Protein AF-0000000079281191 (afdb_homodimer)

Radius of gyration: 19.24 Å; Cα contacts (8 Å, |Δi|>4): 969; chains: 2; bounding box: 57×49×56 Å

Nearest PDB structures (foldseek):
  9d1z-assembly1_A  TM=9.112E-01  e=3.297E-10  Homo sapiens
  9d1i-assembly1_A  TM=9.103E-01  e=3.297E-10  Homo sapiens
  9bc9-assembly1_A  TM=8.503E-01  e=6.136E-09  Homo sapiens
  8pif-assembly2_B  TM=8.813E-01  e=2.212E-08  Homo sapiens
  8ebn-assembly1_B-2  TM=8.824E-01  e=3.889E-08  Homo sapiens

Sequence (346 aa):
MASGRSSSIHSWQGVSIDTGPFETVHRWRRMPDCDEFVGARRSKHTAVAYKDAIYVFGGDNGRKNMLNDVLRYDVKECSWGRAFTTGTPPAPRYHHSAVVYNGSMFIFGGYTGDIYSNSNLQNKNDLFEYKLSNGQWVEWKFEGRLPPARSAHGAAVYDGKLWIFAGYDGNARMASGRSSSIHSWQGVSIDTGPFETVHRWRRMPDCDEFVGARRSKHTAVAYKDAIYVFGGDNGRKNMLNDVLRYDVKECSWGRAFTTGTPPAPRYHHSAVVYNGSMFIFGGYTGDIYSNSNLQNKNDLFEYKLSNGQWVEWKFEGRLPPARSAHGAAVYDGKLWIFAGYDGNAR

Solvent-accessible surface area (backbone atoms only — not comparable to full-atom values): 18093 Å² total; per-residue (Å²): 133,83,78,73,74,77,75,54,45,69,24,44,34,36,30,72,70,68,61,59,98,76,65,72,67,42,54,60,40,77,42,73,63,44,59,88,78,55,65,76,45,25,23,34,32,35,38,44,51,55,88,64,29,38,38,35,41,37,3,34,48,79,74,57,39,56,29,56,56,43,37,33,32,33,62,84,78,64,42,65,37,71,49,67,73,38,72,66,70,70,72,34,21,28,30,37,33,67,48,72,56,94,66,24,39,38,38,39,37,5,36,32,51,39,61,75,74,70,38,74,68,43,53,29,58,54,43,35,37,32,34,65,87,73,21,36,32,43,74,65,46,70,49,80,65,69,67,71,37,21,20,28,33,25,41,34,64,52,94,52,25,42,37,38,39,49,6,33,52,89,81,52,62,130,84,80,74,74,77,73,53,46,69,24,44,35,36,30,72,70,69,60,60,98,75,67,72,68,41,53,60,39,78,44,72,62,42,59,94,74,57,60,75,44,26,23,34,31,34,38,44,50,56,89,64,30,39,39,35,41,35,4,34,47,81,72,57,38,55,28,56,56,44,33,31,32,32,64,86,78,65,43,61,38,73,49,66,74,38,74,67,68,69,72,35,21,26,32,38,33,66,47,73,56,94,66,24,39,40,37,38,37,5,36,33,51,37,60,75,74,69,38,75,69,41,53,28,60,52,43,35,36,34,33,65,87,74,22,36,33,41,73,64,47,71,48,83,65,70,71,71,38,20,20,29,34,25,42,33,61,53,94,50,24,42,35,38,39,47,6,33,52,89,82,50,58

Foldseek 3Di:
DPPPPPPQCLWDKDWDPPDDPPDPDTDIDTAPHAPPPADAQFDQWDWDDDDQKIKIAWGDNPPQDIGGWIKIAGNVVRYIHTDDADDDTDAGFGQWDWDDDDQKIKTAWGWHDRRPVPPPTFIGGWIWIARNVHRYIDTDDDDDDTDAGFGNWDWDDDPNDIDIDDHGGPPHD/DPPPPPPQCLWDKDWDPPDDPPDPDTDIDTAPRQPDPQDAQFDQWDWDDDDQKIKIAWGDRPPQDIGGWIKIAGNVVRHIDTDDADDDTDAGFGQWDWDDDDQKIKTAWGWHDRRPVPPPTFIGGWIWIARNVHRYIDTDDDDDDTDAGFGNWDWDDDPNDIDIDDHGGPPHD

pLDDT: mean 86.17, std 15.96, range [19.66, 98.62]

Structure (mmCIF, N/CA/C/O backbone):
data_AF-0000000079281191-model_v1
#
loop_
_entity.id
_entity.type
_entity.pdbx_description
1 polymer 'Leucine-zipper-like transcriptional regulator 1'
#
loop_
_atom_site.group_PDB
_atom_site.id
_atom_site.type_symbol
_atom_site.label_atom_id
_atom_site.label_alt_id
_atom_site.label_comp_id
_atom_site.label_asym_id
_atom_site.label_entity_id
_atom_site.label_seq_id
_atom_site.pdbx_PDB_ins_code
_atom_site.Cartn_x
_atom_site.Cartn_y
_atom_site.Cartn_z
_atom_site.occupancy
_atom_site.B_iso_or_equiv
_atom_site.auth_seq_id
_atom_site.auth_comp_id
_atom_site.auth_asym_id
_atom_site.auth_atom_id
_atom_site.pdbx_PDB_model_num
ATOM 1 N N . MET A 1 1 ? 33.344 -20.797 6.316 1 19.66 1 MET A N 1
ATOM 2 C CA . MET A 1 1 ? 32.531 -19.828 7.059 1 19.66 1 MET A CA 1
ATOM 3 C C . MET A 1 1 ? 31.656 -19 6.113 1 19.66 1 MET A C 1
ATOM 5 O O . MET A 1 1 ? 32.156 -18.094 5.453 1 19.66 1 MET A O 1
ATOM 9 N N . ALA A 1 2 ? 30.781 -19.656 5.289 1 25.16 2 ALA A N 1
ATOM 10 C CA . ALA A 1 2 ? 30.062 -19.25 4.082 1 25.16 2 ALA A CA 1
ATOM 11 C C . ALA A 1 2 ? 29.297 -17.953 4.309 1 25.16 2 ALA A C 1
ATOM 13 O O . ALA A 1 2 ? 28.484 -17.859 5.242 1 25.16 2 ALA A O 1
ATOM 14 N N . SER A 1 3 ? 29.969 -16.75 4.262 1 28.97 3 SER A N 1
ATOM 15 C CA . SER A 1 3 ? 29.406 -15.422 4.426 1 28.97 3 SER A CA 1
ATOM 16 C C . SER A 1 3 ? 28.078 -15.289 3.68 1 28.97 3 SER A C 1
ATOM 18 O O . SER A 1 3 ? 28.047 -15.266 2.447 1 28.97 3 SER A O 1
ATOM 20 N N . GLY A 1 4 ? 27.078 -16.109 3.895 1 34 4 GLY A N 1
AT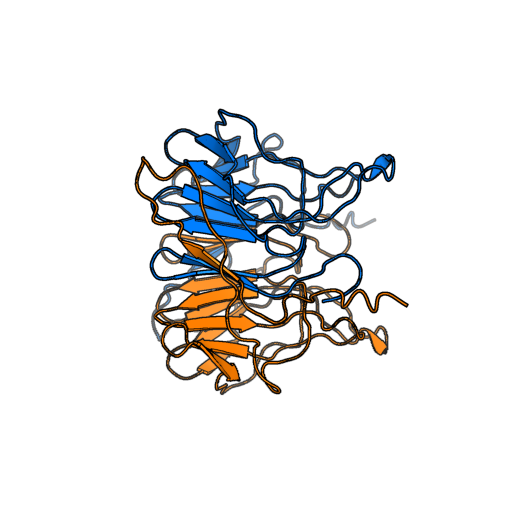OM 21 C CA . GLY A 1 4 ? 25.75 -16.141 3.279 1 34 4 GLY A CA 1
ATOM 22 C C . GLY A 1 4 ? 25.141 -14.758 3.119 1 34 4 GLY A C 1
ATOM 23 O O . GLY A 1 4 ? 24.734 -14.133 4.102 1 34 4 GLY A O 1
ATOM 24 N N . ARG A 1 5 ? 25.719 -13.875 2.35 1 34.5 5 ARG A N 1
ATOM 25 C CA . ARG A 1 5 ? 25.312 -12.508 2.027 1 34.5 5 ARG A CA 1
ATOM 26 C C . ARG A 1 5 ? 23.797 -12.414 1.868 1 34.5 5 ARG A C 1
ATOM 28 O O . ARG A 1 5 ? 23.203 -13.102 1.023 1 34.5 5 ARG A O 1
ATOM 35 N N . SER A 1 6 ? 23.016 -12.25 2.84 1 42.25 6 SER A N 1
ATOM 36 C CA . SER A 1 6 ? 21.578 -12.023 2.873 1 42.25 6 SER A CA 1
ATOM 37 C C . SER A 1 6 ? 21.156 -10.977 1.844 1 42.25 6 SER A C 1
ATOM 39 O O . SER A 1 6 ? 21.703 -9.875 1.811 1 42.25 6 SER A O 1
ATOM 41 N N . SER A 1 7 ? 20.969 -11.219 0.615 1 46.69 7 SER A N 1
ATOM 42 C CA . SER A 1 7 ? 20.656 -10.422 -0.565 1 46.69 7 SER A CA 1
ATOM 43 C C . SER A 1 7 ? 19.5 -9.461 -0.291 1 46.69 7 SER A C 1
ATOM 45 O O . SER A 1 7 ? 18.359 -9.891 -0.125 1 46.69 7 SER A O 1
ATOM 47 N N . SER A 1 8 ? 19.75 -8.406 0.513 1 52.75 8 SER A N 1
ATOM 48 C CA . SER A 1 8 ? 18.828 -7.285 0.697 1 52.75 8 SER A CA 1
ATOM 49 C C . SER A 1 8 ? 18.406 -6.699 -0.643 1 52.75 8 SER A C 1
ATOM 51 O O . SER A 1 8 ? 19.203 -6.625 -1.579 1 52.75 8 SER A O 1
ATOM 53 N N . ILE A 1 9 ? 17.188 -6.852 -1.05 1 58.03 9 ILE A N 1
ATOM 54 C CA . ILE A 1 9 ? 16.734 -6.223 -2.287 1 58.03 9 ILE A CA 1
ATOM 55 C C . ILE A 1 9 ? 16.781 -4.703 -2.141 1 58.03 9 ILE A C 1
ATOM 57 O O . ILE A 1 9 ? 15.773 -4.074 -1.826 1 58.03 9 ILE A O 1
ATOM 61 N N . HIS A 1 10 ? 18 -4.145 -2.162 1 64.5 10 HIS A N 1
ATOM 62 C CA . HIS A 1 10 ? 18.141 -2.701 -2.309 1 64.5 10 HIS A CA 1
ATOM 63 C C . HIS A 1 10 ? 18.016 -2.281 -3.77 1 64.5 10 HIS A C 1
ATOM 65 O O . HIS A 1 10 ? 18.422 -1.173 -4.137 1 64.5 10 HIS A O 1
ATOM 71 N N . SER A 1 11 ? 17.594 -3.344 -4.523 1 69.69 11 SER A N 1
ATOM 72 C CA . SER A 1 11 ? 17.344 -3.09 -5.938 1 69.69 11 SER A CA 1
ATOM 73 C C . SER A 1 11 ? 15.906 -3.449 -6.312 1 69.69 11 SER A C 1
ATOM 75 O O . SER A 1 11 ? 15.305 -4.328 -5.699 1 69.69 11 SER A O 1
ATOM 77 N N . TRP A 1 12 ? 15.43 -2.672 -7.254 1 76.5 12 TRP A N 1
ATOM 78 C CA . TRP A 1 12 ? 14.117 -3.035 -7.793 1 76.5 12 TRP A CA 1
ATOM 79 C C . TRP A 1 12 ? 14.18 -4.391 -8.492 1 76.5 12 TRP A C 1
ATOM 81 O O . TRP A 1 12 ? 15.164 -4.715 -9.148 1 76.5 12 TRP A O 1
ATOM 91 N N . GLN A 1 13 ? 13.195 -5.098 -8.156 1 81.94 13 GLN A N 1
ATOM 92 C CA . GLN A 1 13 ? 12.922 -6.297 -8.938 1 81.94 13 GLN A CA 1
ATOM 93 C C . GLN A 1 13 ? 11.695 -6.105 -9.828 1 81.94 13 GLN A C 1
ATOM 95 O O . GLN A 1 13 ? 10.695 -5.523 -9.406 1 81.94 13 GLN A O 1
ATOM 100 N N . GLY A 1 14 ? 11.812 -6.473 -11.125 1 85.62 14 GLY A N 1
ATOM 101 C CA . GLY A 1 14 ? 10.711 -6.277 -12.055 1 85.62 14 GLY A CA 1
ATOM 102 C C . GLY A 1 14 ? 10.305 -7.555 -12.773 1 85.62 14 GLY A C 1
ATOM 103 O O . GLY A 1 14 ? 11.141 -8.43 -13.008 1 85.62 14 GLY A O 1
ATOM 104 N N . VAL A 1 15 ? 9.078 -7.742 -13.07 1 87.31 15 VAL A N 1
ATOM 105 C CA . VAL A 1 15 ? 8.562 -8.836 -13.883 1 87.31 15 VAL A CA 1
ATOM 106 C C . VAL A 1 15 ? 7.484 -8.312 -14.836 1 87.31 15 VAL A C 1
ATOM 108 O O . VAL A 1 15 ? 6.676 -7.457 -14.453 1 87.31 15 VAL A O 1
ATOM 111 N N . SER A 1 16 ? 7.523 -8.797 -16.016 1 87.81 16 SER A N 1
ATOM 112 C CA . SER A 1 16 ? 6.477 -8.43 -16.953 1 87.81 16 SER A CA 1
ATOM 113 C C . SER A 1 16 ? 5.148 -9.094 -16.594 1 87.81 16 SER A C 1
ATOM 115 O O . SER A 1 16 ? 5.09 -10.312 -16.406 1 87.81 16 SER A O 1
ATOM 117 N N . ILE A 1 17 ? 4.094 -8.359 -16.531 1 86.88 17 ILE A N 1
ATOM 118 C CA . ILE A 1 17 ? 2.785 -8.914 -16.219 1 86.88 17 ILE A CA 1
ATOM 119 C C . ILE A 1 17 ? 1.824 -8.672 -17.375 1 86.88 17 ILE A C 1
ATOM 121 O O . ILE A 1 17 ? 0.626 -8.945 -17.266 1 86.88 17 ILE A O 1
ATOM 125 N N . ASP A 1 18 ? 2.379 -8.016 -18.391 1 80.88 18 ASP A N 1
ATOM 126 C CA . ASP A 1 18 ? 1.623 -7.91 -19.625 1 80.88 18 ASP A CA 1
ATOM 127 C C . ASP A 1 18 ? 1.84 -9.133 -20.516 1 80.88 18 ASP A C 1
ATOM 129 O O . ASP A 1 18 ? 2.496 -9.047 -21.562 1 80.88 18 ASP A O 1
ATOM 133 N N . THR A 1 19 ? 1.498 -10.266 -19.875 1 73 19 THR A N 1
ATOM 134 C CA . THR A 1 19 ? 1.873 -11.461 -20.625 1 73 19 THR A CA 1
ATOM 135 C C . THR A 1 19 ? 0.665 -12.039 -21.359 1 73 19 THR A C 1
ATOM 137 O O . THR A 1 19 ? -0.474 -11.867 -20.922 1 73 19 THR A O 1
ATOM 140 N N . GLY A 1 20 ? 0.863 -12.312 -22.578 1 63.03 20 GLY A N 1
ATOM 141 C CA . GLY A 1 20 ? -0.139 -12.945 -23.422 1 63.03 20 GLY A CA 1
ATOM 142 C C . GLY A 1 20 ? -0.695 -14.227 -22.828 1 63.03 20 GLY A C 1
ATOM 143 O O . GLY A 1 20 ? -0.18 -14.727 -21.828 1 63.03 20 GLY A O 1
ATOM 144 N N . PRO A 1 21 ? -1.859 -14.633 -23.172 1 62.19 21 PRO A N 1
ATOM 145 C CA . PRO A 1 21 ? -2.564 -15.805 -22.656 1 62.19 21 PRO A CA 1
ATOM 146 C C . PRO A 1 21 ? -1.705 -17.062 -22.672 1 62.19 21 PRO A C 1
ATOM 148 O O . PRO A 1 21 ? -2.021 -18.047 -21.984 1 62.19 21 PRO A O 1
ATOM 151 N N . PHE A 1 22 ? -0.577 -17.031 -23.359 1 62.66 22 PHE A N 1
ATOM 152 C CA . PHE A 1 22 ? 0.134 -18.281 -23.625 1 62.66 22 PHE A CA 1
ATOM 153 C C . PHE A 1 22 ? 1.387 -18.375 -22.766 1 62.66 22 PHE A C 1
ATOM 155 O O . PHE A 1 22 ? 2.037 -19.422 -22.719 1 62.66 22 PHE A O 1
ATOM 162 N N . GLU A 1 23 ? 1.784 -17.281 -22.141 1 63.12 23 GLU A N 1
ATOM 163 C CA . GLU A 1 23 ? 3.029 -17.359 -21.375 1 63.12 23 GLU A CA 1
ATOM 164 C C . GLU A 1 23 ? 2.797 -17.969 -20 1 63.12 23 GLU A C 1
ATOM 166 O O . GLU A 1 23 ? 2.02 -17.438 -19.203 1 63.12 23 GLU A O 1
ATOM 171 N N . THR A 1 24 ? 3.42 -19.219 -19.844 1 66.38 24 THR A N 1
ATOM 172 C CA . THR A 1 24 ? 3.178 -19.969 -18.609 1 66.38 24 THR A CA 1
ATOM 173 C C . THR A 1 24 ? 4.309 -19.75 -17.609 1 66.38 24 THR A C 1
ATOM 175 O O . THR A 1 24 ? 4.168 -20.062 -16.422 1 66.38 24 THR A O 1
ATOM 178 N N . VAL A 1 25 ? 5.465 -19.203 -18.172 1 76.12 25 VAL A N 1
ATOM 179 C CA . VAL A 1 25 ? 6.574 -19.062 -17.234 1 76.12 25 VAL A CA 1
ATOM 180 C C . VAL A 1 25 ? 7.125 -17.641 -17.297 1 76.12 25 VAL A C 1
ATOM 182 O O . VAL A 1 25 ? 7.277 -17.078 -18.375 1 76.12 25 VAL A O 1
ATOM 185 N N . HIS A 1 26 ? 7.254 -17.125 -16.156 1 84.81 26 HIS A N 1
ATOM 186 C CA . HIS A 1 26 ? 7.711 -15.75 -16.047 1 84.81 26 HIS A CA 1
ATOM 187 C C . HIS A 1 26 ? 9.102 -15.68 -15.422 1 84.81 26 HIS A C 1
ATOM 189 O O . HIS A 1 26 ? 9.648 -16.703 -14.992 1 84.81 26 HIS A O 1
ATOM 195 N N . ARG A 1 27 ? 9.766 -14.539 -15.648 1 85.62 27 ARG A N 1
ATOM 196 C CA . ARG A 1 27 ? 11.094 -14.352 -15.07 1 85.62 27 ARG A CA 1
ATOM 197 C C . ARG A 1 27 ? 11.211 -12.984 -14.398 1 85.62 27 ARG A C 1
ATOM 199 O O . ARG A 1 27 ? 10.82 -11.969 -14.984 1 85.62 27 ARG A O 1
ATOM 206 N N . TRP A 1 28 ? 11.672 -13.07 -13.188 1 89.81 28 TRP A N 1
ATOM 207 C CA . TRP A 1 28 ? 12.016 -11.828 -12.508 1 89.81 28 TRP A CA 1
ATOM 208 C C . TRP A 1 28 ? 13.367 -11.305 -12.992 1 89.81 28 TRP A C 1
ATOM 210 O O . TRP A 1 28 ? 14.281 -12.086 -13.273 1 89.81 28 TRP A O 1
ATOM 220 N N . ARG A 1 29 ? 13.398 -10 -13.055 1 84.38 29 ARG A N 1
ATOM 221 C CA . ARG A 1 29 ? 14.672 -9.359 -13.367 1 84.38 29 ARG A CA 1
ATOM 222 C C . ARG A 1 29 ? 15.078 -8.391 -12.258 1 84.38 29 ARG A C 1
ATOM 224 O O . ARG A 1 29 ? 14.25 -7.621 -11.766 1 84.38 29 ARG A O 1
ATOM 231 N N . ARG A 1 30 ? 16.328 -8.5 -11.945 1 81.38 30 ARG A N 1
ATOM 232 C CA . ARG A 1 30 ? 16.891 -7.566 -10.969 1 81.38 30 ARG A CA 1
ATOM 233 C C . ARG A 1 30 ? 17.438 -6.324 -11.656 1 81.38 30 ARG A C 1
ATOM 235 O O . ARG A 1 30 ? 18.188 -6.43 -12.641 1 81.38 30 ARG A O 1
ATOM 242 N N . MET A 1 31 ? 16.969 -5.238 -11.18 1 75.25 31 MET A N 1
ATOM 243 C CA . MET A 1 31 ? 17.5 -3.992 -11.719 1 75.25 31 MET A CA 1
ATOM 244 C C . MET A 1 31 ? 18.781 -3.574 -10.984 1 75.25 31 MET A C 1
ATOM 246 O O . MET A 1 31 ? 19.031 -4.039 -9.875 1 75.25 31 MET A O 1
ATOM 250 N N . PRO A 1 32 ? 19.625 -2.754 -11.742 1 65.44 32 PRO A N 1
ATOM 251 C CA . PRO A 1 32 ? 20.875 -2.33 -11.102 1 65.44 32 PRO A CA 1
ATOM 252 C C . PRO A 1 32 ? 20.641 -1.748 -9.703 1 65.44 32 PRO A C 1
ATOM 254 O O . PRO A 1 32 ? 19.594 -1.165 -9.438 1 65.44 32 PRO A O 1
ATOM 257 N N . ASP A 1 33 ? 21.656 -2.115 -8.867 1 60.78 33 ASP A N 1
ATOM 258 C CA . ASP A 1 33 ? 21.594 -1.659 -7.484 1 60.78 33 ASP A CA 1
ATOM 259 C C . ASP A 1 33 ? 21.469 -0.139 -7.414 1 60.78 33 ASP A C 1
ATOM 261 O O . ASP A 1 33 ? 22.031 0.575 -8.25 1 60.78 33 ASP A O 1
ATOM 265 N N . CYS A 1 34 ? 20.438 0.226 -6.707 1 55.81 34 CYS A N 1
ATOM 266 C CA . CYS A 1 34 ? 20.422 1.646 -6.379 1 55.81 34 CYS A CA 1
ATOM 267 C C . CYS A 1 34 ? 21.781 2.102 -5.855 1 55.81 34 CYS A C 1
ATOM 269 O O . CYS A 1 34 ? 22.359 1.451 -4.988 1 55.81 34 CYS A O 1
ATOM 271 N N . ASP A 1 35 ? 22.641 2.584 -6.66 1 52.91 35 ASP A N 1
ATOM 272 C CA . ASP A 1 35 ? 23.906 3.043 -6.102 1 52.91 35 ASP A CA 1
ATOM 273 C C . ASP A 1 35 ? 23.766 3.418 -4.629 1 52.91 35 ASP A C 1
ATOM 275 O O . ASP A 1 35 ? 22.656 3.756 -4.18 1 52.91 35 ASP A O 1
ATOM 279 N N . GLU A 1 36 ? 24.875 3.117 -3.926 1 49.06 36 GLU A N 1
ATOM 280 C CA . GLU A 1 36 ? 25.094 3.311 -2.496 1 49.06 36 GLU A CA 1
ATOM 281 C C . GLU A 1 36 ? 24.266 4.473 -1.959 1 49.06 36 GLU A C 1
ATOM 283 O O . GLU A 1 36 ? 23.781 4.422 -0.828 1 49.06 36 GLU A O 1
ATOM 288 N N . PHE A 1 37 ? 24.25 5.578 -2.701 1 48.75 37 PHE A N 1
ATOM 289 C CA . PHE A 1 37 ? 23.844 6.832 -2.068 1 48.75 37 PHE A CA 1
ATOM 290 C C . PHE A 1 37 ? 22.328 6.973 -2.057 1 48.75 37 PHE A C 1
ATOM 292 O O . PHE A 1 37 ? 21.797 7.922 -1.484 1 48.75 37 PHE A O 1
ATOM 299 N N . VAL A 1 38 ? 21.641 6.273 -2.746 1 54.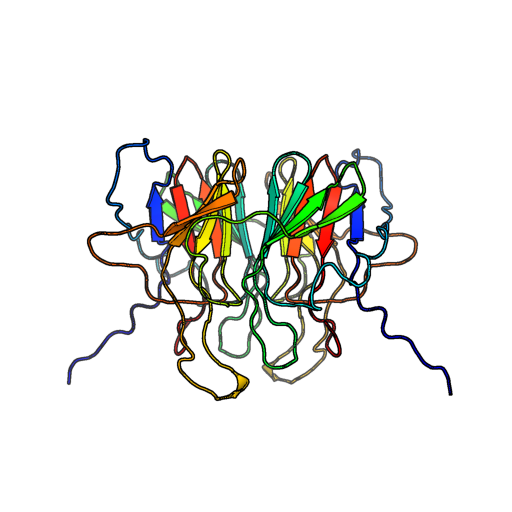97 38 VAL A N 1
ATOM 300 C CA . VAL A 1 38 ? 20.344 6.871 -3.041 1 54.97 38 VAL A CA 1
ATOM 301 C C . VAL A 1 38 ? 19.406 6.684 -1.853 1 54.97 38 VAL A C 1
ATOM 303 O O . VAL A 1 38 ? 18.719 7.621 -1.441 1 54.97 38 VAL A O 1
ATOM 306 N N . GLY A 1 39 ? 19.359 5.555 -1.143 1 63 39 GLY A N 1
ATOM 307 C CA . GLY A 1 39 ? 18.438 5.664 -0.019 1 63 39 GLY A CA 1
ATOM 308 C C . GLY A 1 39 ? 18.625 4.566 1.012 1 63 39 GLY A C 1
ATOM 309 O O . GLY A 1 39 ? 19.391 3.629 0.796 1 63 39 GLY A O 1
ATOM 310 N N . ALA A 1 40 ? 18.281 4.82 2.211 1 66.69 40 ALA A N 1
ATOM 311 C CA . ALA A 1 40 ? 18.328 3.914 3.355 1 66.69 40 ALA A CA 1
ATOM 312 C C . ALA A 1 40 ? 17.562 2.629 3.076 1 66.69 40 ALA A C 1
ATOM 314 O O . ALA A 1 40 ? 16.594 2.633 2.318 1 66.69 40 ALA A O 1
ATOM 315 N N . ARG A 1 41 ? 18.125 1.506 3.488 1 84.44 41 ARG A N 1
ATOM 316 C CA . ARG A 1 41 ? 17.25 0.344 3.65 1 84.44 41 ARG A CA 1
ATOM 317 C C . ARG A 1 41 ? 15.961 0.723 4.355 1 84.44 41 ARG A C 1
ATOM 319 O O . ARG A 1 41 ? 15.961 1.535 5.281 1 84.44 41 ARG A O 1
ATOM 326 N N . ARG A 1 42 ? 14.859 0.204 3.729 1 90.94 42 ARG A N 1
ATOM 327 C CA . ARG A 1 42 ? 13.617 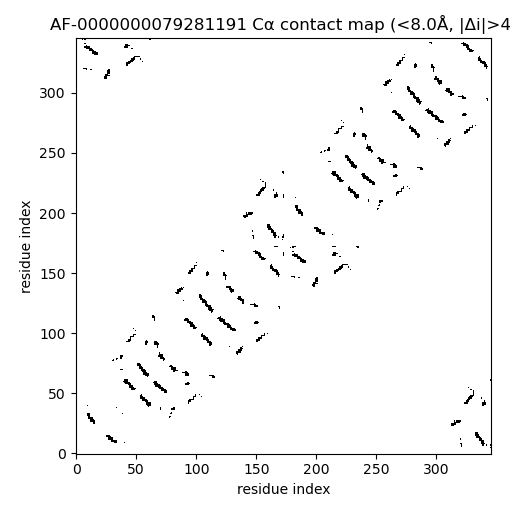0.665 4.348 1 90.94 42 ARG A CA 1
ATOM 328 C C . ARG A 1 42 ? 12.523 -0.39 4.23 1 90.94 42 ARG A C 1
ATOM 330 O O . ARG A 1 42 ? 12.594 -1.269 3.369 1 90.94 42 ARG A O 1
ATOM 337 N N . SER A 1 43 ? 11.641 -0.357 5.133 1 94.31 43 SER A N 1
ATOM 338 C CA . SER A 1 43 ? 10.383 -1.102 5.109 1 94.31 43 SER A CA 1
ATOM 339 C C . SER A 1 43 ? 9.211 -0.219 5.52 1 94.31 43 SER A C 1
ATOM 341 O O . SER A 1 43 ? 9.406 0.884 6.031 1 94.31 43 SER A O 1
ATOM 343 N N . LYS A 1 44 ? 8 -0.657 5.172 1 97 44 LYS A N 1
ATOM 344 C CA . LYS A 1 44 ? 6.766 0.002 5.586 1 97 44 LYS A CA 1
ATOM 345 C C . LYS A 1 44 ? 6.617 1.364 4.914 1 97 44 LYS A C 1
ATOM 347 O O . LYS A 1 44 ? 5.973 2.264 5.457 1 97 44 LYS A O 1
ATOM 352 N N . HIS A 1 45 ? 7.387 1.562 3.8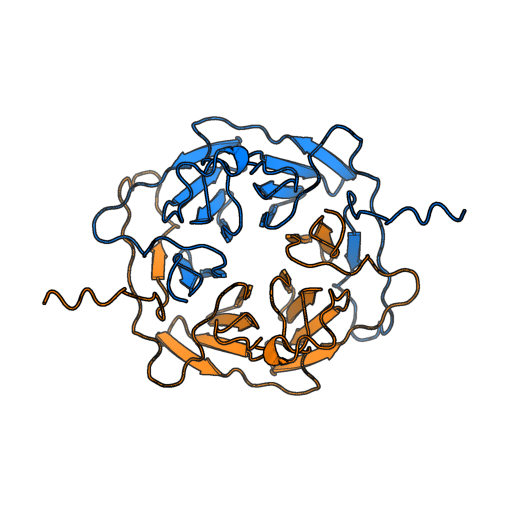05 1 96.75 45 HIS A N 1
ATOM 353 C CA . HIS A 1 45 ? 7.238 2.717 2.93 1 96.75 45 HIS A CA 1
ATOM 354 C C . HIS A 1 45 ? 6.117 2.498 1.916 1 96.75 45 HIS A C 1
ATOM 356 O O . HIS A 1 45 ? 5.492 1.437 1.896 1 96.75 45 HIS A O 1
ATOM 362 N N . THR A 1 46 ? 5.82 3.514 1.16 1 98.06 46 THR A N 1
ATOM 363 C CA . THR A 1 46 ? 4.914 3.377 0.025 1 98.06 46 THR A CA 1
ATOM 364 C C . THR A 1 46 ? 5.66 3.588 -1.29 1 98.06 46 THR A C 1
ATOM 366 O O . THR A 1 46 ? 6.707 4.242 -1.318 1 98.06 46 THR A O 1
ATOM 369 N N . ALA A 1 47 ? 5.16 3.023 -2.316 1 96.12 47 ALA A N 1
ATOM 370 C CA . ALA A 1 47 ? 5.66 3.18 -3.682 1 96.12 47 ALA A CA 1
ATOM 371 C C . ALA A 1 47 ? 4.512 3.404 -4.66 1 96.12 47 ALA A C 1
ATOM 373 O O . ALA A 1 47 ? 3.5 2.699 -4.613 1 96.12 47 ALA A O 1
ATOM 374 N N . VAL A 1 48 ? 4.66 4.41 -5.539 1 97 48 VAL A N 1
ATOM 375 C CA . VAL A 1 48 ? 3.66 4.68 -6.566 1 97 48 VAL A CA 1
ATOM 376 C C . VAL A 1 48 ? 4.348 4.934 -7.906 1 97 48 VAL A C 1
ATOM 378 O O . VAL A 1 48 ? 5.488 5.41 -7.945 1 97 48 VAL A O 1
ATOM 381 N N . ALA A 1 49 ? 3.662 4.637 -8.945 1 96.25 49 ALA A N 1
ATOM 382 C CA . ALA A 1 49 ? 4.156 4.934 -10.281 1 96.25 49 ALA A CA 1
ATOM 383 C C . ALA A 1 49 ? 3.486 6.184 -10.852 1 96.25 49 ALA A C 1
ATOM 385 O O . ALA A 1 49 ? 2.291 6.402 -10.641 1 96.25 49 ALA A O 1
ATOM 386 N N . TYR A 1 50 ? 4.246 6.961 -11.508 1 96.19 50 TYR A N 1
ATOM 387 C CA . TYR A 1 50 ? 3.742 8.109 -12.25 1 96.19 50 TYR A CA 1
ATOM 388 C C . TYR A 1 50 ? 4.605 8.391 -13.477 1 96.19 50 TYR A C 1
ATOM 390 O O . TYR A 1 50 ? 5.816 8.594 -13.359 1 96.19 50 TYR A O 1
ATOM 398 N N . LYS A 1 51 ? 3.953 8.336 -14.633 1 94.31 51 LYS A N 1
ATOM 399 C CA . LYS A 1 51 ? 4.66 8.453 -15.898 1 94.31 51 LYS A CA 1
ATOM 400 C C . LYS A 1 51 ? 5.844 7.492 -15.969 1 94.31 51 LYS A C 1
ATOM 402 O O . LYS A 1 51 ? 5.668 6.281 -15.836 1 94.31 51 LYS A O 1
ATOM 407 N N . ASP A 1 52 ? 7.094 7.977 -16.094 1 92.81 52 ASP A N 1
ATOM 408 C CA . ASP A 1 52 ? 8.227 7.09 -16.328 1 92.81 52 ASP A CA 1
ATOM 409 C C . ASP A 1 52 ? 9.047 6.891 -15.055 1 92.81 52 ASP A C 1
ATOM 411 O O . ASP A 1 52 ? 10.234 6.566 -15.117 1 92.81 52 ASP A O 1
ATOM 415 N N . ALA A 1 53 ? 8.32 7.047 -13.93 1 93.56 53 ALA A N 1
ATOM 416 C CA . ALA A 1 53 ? 9.094 6.938 -12.703 1 93.56 53 ALA A CA 1
ATOM 417 C C . ALA A 1 53 ? 8.281 6.266 -11.594 1 93.56 53 ALA A C 1
ATOM 419 O O . ALA A 1 53 ? 7.051 6.238 -11.656 1 93.56 53 ALA A O 1
ATOM 420 N N . ILE A 1 54 ? 8.992 5.715 -10.688 1 93.62 54 ILE A N 1
ATOM 421 C CA . ILE A 1 54 ? 8.43 5.211 -9.445 1 93.62 54 ILE A CA 1
ATOM 422 C C . ILE A 1 54 ? 8.914 6.07 -8.273 1 93.62 54 ILE A C 1
ATOM 424 O O . ILE A 1 54 ? 10.102 6.387 -8.18 1 93.62 54 ILE A O 1
ATOM 428 N N . TYR A 1 55 ? 8.016 6.445 -7.457 1 95.06 55 TYR A N 1
ATOM 429 C CA . TYR A 1 55 ? 8.312 7.273 -6.297 1 95.06 55 TYR A CA 1
ATOM 430 C C . TYR A 1 55 ? 8.125 6.492 -5.004 1 95.06 55 TYR A C 1
ATOM 432 O O . TYR A 1 55 ? 7.156 5.742 -4.859 1 95.06 55 TYR A O 1
ATOM 440 N N . VAL A 1 56 ? 9.07 6.621 -4.105 1 94.81 56 VAL A N 1
ATOM 441 C CA . VAL A 1 56 ? 9.047 5.965 -2.801 1 94.81 56 VAL A CA 1
ATOM 442 C C . VAL A 1 56 ? 9.047 7.016 -1.693 1 94.81 56 VAL A C 1
ATOM 444 O O . VAL A 1 56 ? 9.797 7.992 -1.757 1 94.81 56 VAL A O 1
ATOM 447 N N . PHE A 1 57 ? 8.188 6.816 -0.725 1 97 57 PHE A N 1
ATOM 448 C CA . PHE A 1 57 ? 8.148 7.781 0.369 1 97 57 PHE A CA 1
ATOM 449 C C . PHE A 1 57 ? 8.125 7.07 1.717 1 97 57 PHE A C 1
ATOM 451 O O . PHE A 1 57 ? 7.371 6.109 1.903 1 97 57 PHE A O 1
ATOM 458 N N . GLY A 1 58 ? 8.938 7.555 2.643 1 96.56 58 GLY A N 1
ATOM 459 C CA . GLY A 1 58 ? 8.867 7.195 4.047 1 96.56 58 GLY A CA 1
ATOM 460 C C . GLY A 1 58 ? 9.398 5.801 4.332 1 96.56 58 GLY A C 1
ATOM 461 O O . GLY A 1 58 ? 10.242 5.289 3.596 1 96.56 58 GLY A O 1
ATOM 462 N N . GLY A 1 59 ? 8.953 5.301 5.488 1 96.12 59 GLY A N 1
ATOM 463 C CA . GLY A 1 59 ? 9.383 3.98 5.922 1 96.12 59 GLY A CA 1
ATOM 464 C C . GLY A 1 59 ? 10.281 4.02 7.141 1 96.12 59 GLY A C 1
ATOM 465 O O . GLY A 1 59 ? 10.445 5.07 7.77 1 96.12 59 GLY A O 1
ATOM 466 N N . ASP A 1 60 ? 10.617 2.852 7.441 1 93.81 60 ASP A N 1
ATOM 467 C CA . ASP A 1 60 ? 11.492 2.592 8.578 1 93.81 60 ASP A CA 1
ATOM 468 C C . ASP A 1 60 ? 12.828 2.01 8.125 1 93.81 60 ASP A C 1
ATOM 470 O O . ASP A 1 60 ? 12.859 1.009 7.406 1 93.81 60 ASP A O 1
ATOM 474 N N . ASN A 1 61 ? 13.938 2.582 8.578 1 89.44 61 ASN A N 1
ATOM 475 C CA . ASN A 1 61 ? 15.242 2.121 8.094 1 89.44 61 ASN A CA 1
ATOM 476 C C . ASN A 1 61 ? 15.797 1.002 8.969 1 89.44 61 ASN A C 1
ATOM 478 O O . ASN A 1 61 ? 16.906 0.531 8.742 1 89.44 61 ASN A O 1
ATOM 482 N N . GLY A 1 62 ? 15.102 0.612 10 1 86.38 62 GLY A N 1
ATOM 483 C CA . GLY A 1 62 ? 15.5 -0.494 10.859 1 86.38 62 GLY A CA 1
ATOM 484 C C . GLY A 1 62 ? 16.469 -0.08 11.953 1 86.38 62 GLY A C 1
ATOM 485 O O . GLY A 1 62 ? 16.844 -0.897 12.797 1 86.38 62 GLY A O 1
ATOM 486 N N . ARG A 1 63 ? 16.891 1.072 11.891 1 85.81 63 ARG A N 1
ATOM 487 C CA . ARG A 1 63 ? 17.797 1.595 12.906 1 85.81 63 ARG A CA 1
ATOM 488 C C . ARG A 1 63 ? 17.109 2.668 13.75 1 85.81 63 ARG A C 1
ATOM 490 O O . ARG A 1 63 ? 17.688 3.729 14 1 85.81 63 ARG A O 1
ATOM 497 N N . LYS A 1 64 ? 15.867 2.373 14.039 1 84.88 64 LYS A N 1
ATOM 498 C CA . LYS A 1 64 ? 15.039 3.227 14.883 1 84.88 64 LYS A CA 1
ATOM 499 C C . LYS A 1 64 ? 14.844 4.605 14.258 1 84.88 64 LYS A C 1
ATOM 501 O O . LYS A 1 64 ? 14.766 5.609 14.969 1 84.88 64 LYS A O 1
ATOM 506 N N . ASN A 1 65 ? 14.93 4.645 12.992 1 90.88 65 ASN A N 1
ATOM 507 C CA . ASN A 1 65 ? 14.711 5.906 12.297 1 90.88 65 ASN A CA 1
ATOM 508 C C . ASN A 1 65 ? 13.625 5.777 11.227 1 90.88 65 ASN A C 1
ATOM 510 O O . ASN A 1 65 ? 13.719 4.922 10.344 1 90.88 65 ASN A O 1
ATOM 514 N N . MET A 1 66 ? 12.609 6.66 11.383 1 94.38 66 MET A N 1
ATOM 515 C CA . MET A 1 66 ? 11.609 6.789 10.328 1 94.38 66 MET A CA 1
ATOM 516 C C . MET A 1 66 ? 12.078 7.762 9.25 1 94.38 66 MET A C 1
ATOM 518 O O . MET A 1 66 ? 12.883 8.656 9.523 1 94.38 66 MET A O 1
ATOM 522 N N . LEU A 1 67 ? 11.617 7.551 8.094 1 94.62 67 LEU A N 1
ATOM 523 C CA . LEU A 1 67 ? 12.078 8.328 6.949 1 94.62 67 LEU A CA 1
ATOM 524 C C . LEU A 1 67 ? 10.953 9.211 6.402 1 94.62 67 LEU A C 1
ATOM 526 O O . LEU A 1 67 ? 9.773 8.898 6.582 1 94.62 67 LEU A O 1
ATOM 530 N N . ASN A 1 68 ? 11.297 10.32 5.746 1 96.25 68 ASN A N 1
ATOM 531 C CA . ASN A 1 68 ? 10.32 11.141 5.043 1 96.25 68 ASN A CA 1
ATOM 532 C C . ASN A 1 68 ? 10.883 11.664 3.723 1 96.25 68 ASN A C 1
ATOM 534 O O . ASN A 1 68 ? 10.422 12.695 3.217 1 96.25 68 ASN A O 1
ATOM 538 N N . ASP A 1 69 ? 11.898 11.039 3.262 1 94.19 69 ASP A N 1
ATOM 539 C CA . ASP A 1 69 ? 12.422 11.406 1.952 1 94.19 69 ASP A CA 1
ATOM 540 C C . ASP A 1 69 ? 11.555 10.844 0.831 1 94.19 69 ASP A C 1
ATOM 542 O O . ASP A 1 69 ? 10.781 9.906 1.047 1 94.19 69 ASP A O 1
ATOM 546 N N . VAL A 1 70 ? 11.68 11.516 -0.294 1 95.88 70 VAL A N 1
ATOM 547 C CA . VAL A 1 70 ? 11.078 11.023 -1.529 1 95.88 70 VAL A CA 1
ATOM 548 C C . VAL A 1 70 ? 12.172 10.555 -2.488 1 95.88 70 VAL A C 1
ATOM 550 O O . VAL A 1 70 ? 13.023 11.344 -2.9 1 95.88 70 VAL A O 1
ATOM 553 N N . LEU A 1 71 ? 12.094 9.281 -2.76 1 92.56 71 LEU A N 1
ATOM 554 C CA . LEU A 1 71 ? 12.992 8.727 -3.768 1 92.56 71 LEU A CA 1
ATOM 555 C C . LEU A 1 71 ? 12.281 8.594 -5.109 1 92.56 71 LEU A C 1
ATOM 557 O O . LEU A 1 71 ? 11.07 8.367 -5.156 1 92.56 71 LEU A O 1
ATOM 561 N N . ARG A 1 72 ? 13.047 8.797 -6.082 1 92.06 72 ARG A N 1
ATOM 562 C CA . ARG A 1 72 ? 12.539 8.672 -7.445 1 92.06 72 ARG A CA 1
ATOM 563 C C . ARG A 1 72 ? 13.398 7.719 -8.266 1 92.06 72 ARG A C 1
ATOM 565 O O . ARG A 1 72 ? 14.625 7.852 -8.297 1 92.06 72 ARG A O 1
ATOM 572 N N . TYR A 1 73 ? 12.766 6.777 -8.891 1 89.19 73 TYR A N 1
ATOM 573 C CA . TYR A 1 73 ? 13.422 5.867 -9.82 1 89.19 73 TYR A CA 1
ATOM 574 C C . TYR A 1 73 ? 12.953 6.105 -11.25 1 89.19 73 TYR A C 1
ATOM 576 O O . TYR A 1 73 ? 11.766 5.945 -11.555 1 89.19 73 TYR A O 1
ATOM 584 N N . ASP A 1 74 ? 13.914 6.438 -12.07 1 88.75 74 ASP A N 1
ATOM 585 C CA . ASP A 1 74 ? 13.609 6.574 -13.492 1 88.75 74 ASP A CA 1
ATOM 586 C C . ASP A 1 74 ? 13.648 5.219 -14.195 1 88.75 74 ASP A C 1
ATOM 588 O O . ASP A 1 74 ? 14.703 4.582 -14.273 1 88.75 74 ASP A O 1
ATOM 592 N N . VAL A 1 75 ? 12.531 4.812 -14.633 1 84.06 75 VAL A N 1
ATOM 593 C CA . VAL A 1 75 ? 12.406 3.461 -15.172 1 84.06 75 VAL A CA 1
ATOM 594 C C . VAL A 1 75 ? 13.156 3.357 -16.5 1 84.06 75 VAL A C 1
ATOM 596 O O . VAL A 1 75 ? 13.734 2.316 -16.812 1 84.06 75 VAL A O 1
ATOM 599 N N . LYS A 1 76 ? 13.133 4.383 -17.297 1 84.12 76 LYS A N 1
ATOM 600 C CA . LYS A 1 76 ? 13.805 4.367 -18.594 1 84.12 76 LYS A CA 1
ATOM 601 C C . LYS A 1 76 ? 15.32 4.406 -18.438 1 84.12 76 LYS A C 1
ATOM 603 O O . LYS A 1 76 ? 16.031 3.623 -19.062 1 84.12 76 LYS A O 1
ATOM 608 N N . GLU A 1 77 ? 15.789 5.262 -17.531 1 82.75 77 GLU A N 1
ATOM 609 C CA . GLU A 1 77 ? 17.234 5.414 -17.328 1 82.75 77 GLU A CA 1
ATOM 610 C C . GLU A 1 77 ? 17.75 4.426 -16.297 1 82.75 77 GLU A C 1
ATOM 612 O O . GLU A 1 77 ? 18.953 4.293 -16.109 1 82.75 77 GLU A O 1
ATOM 617 N N . CYS A 1 78 ? 16.828 3.781 -15.641 1 79.81 78 CYS A N 1
ATOM 618 C CA . CYS A 1 78 ? 17.172 2.812 -14.602 1 79.81 78 CYS A CA 1
ATOM 619 C C . CYS A 1 78 ? 18.109 3.434 -13.562 1 79.81 78 CYS A C 1
ATOM 621 O O . CYS A 1 78 ? 19.172 2.887 -13.266 1 79.81 78 CYS A O 1
ATOM 623 N N . SER A 1 79 ? 17.625 4.5 -13 1 81.44 79 SER A N 1
ATOM 624 C CA . SER A 1 79 ? 18.469 5.207 -12.031 1 81.44 79 SER A CA 1
ATOM 625 C C . SER A 1 79 ? 17.625 5.758 -10.883 1 81.44 79 SER A C 1
ATOM 627 O O . SER A 1 79 ? 16.484 6.176 -11.086 1 81.44 79 SER A O 1
ATOM 629 N N . TRP A 1 80 ? 18.406 5.801 -9.781 1 84.25 80 TRP A N 1
ATOM 630 C CA . TRP A 1 80 ? 17.781 6.328 -8.57 1 84.25 80 TRP A CA 1
ATOM 631 C C . TRP A 1 80 ? 18.234 7.758 -8.297 1 84.25 80 TRP A C 1
ATOM 633 O O . TRP A 1 80 ? 19.375 8.117 -8.594 1 84.25 80 TRP A O 1
ATOM 643 N N . GLY A 1 81 ? 17.328 8.508 -7.699 1 84.75 81 GLY A N 1
ATOM 644 C CA . GLY A 1 81 ? 17.672 9.797 -7.129 1 84.75 81 GLY A CA 1
ATOM 645 C C . GLY A 1 81 ? 16.688 10.273 -6.086 1 84.75 81 GLY A C 1
ATOM 646 O O . GLY A 1 81 ? 15.602 9.703 -5.945 1 84.75 81 GLY A O 1
ATOM 647 N N . ARG A 1 82 ? 17.141 11.242 -5.375 1 89.56 82 ARG A N 1
ATOM 648 C CA . ARG A 1 82 ? 16.219 11.922 -4.473 1 89.56 82 ARG A CA 1
ATOM 649 C C . ARG A 1 82 ? 15.344 12.922 -5.23 1 89.56 82 ARG A C 1
ATOM 651 O O . ARG A 1 82 ? 15.844 13.688 -6.051 1 89.56 82 ARG A O 1
ATOM 658 N N . ALA A 1 83 ? 14.086 12.805 -5.023 1 92.62 83 ALA A N 1
ATOM 659 C CA . ALA A 1 83 ? 13.18 13.742 -5.688 1 92.62 83 ALA A CA 1
ATOM 660 C C . ALA A 1 83 ? 13.289 15.141 -5.07 1 92.62 83 ALA A C 1
ATOM 662 O O . ALA A 1 83 ? 13.578 15.273 -3.879 1 92.62 83 ALA A O 1
ATOM 663 N N . PHE A 1 84 ? 13.062 16.094 -5.914 1 91.38 84 PHE A N 1
ATOM 664 C CA . PHE A 1 84 ? 13.023 17.469 -5.445 1 91.38 84 PHE A CA 1
ATOM 665 C C . PHE A 1 84 ? 11.781 17.719 -4.594 1 91.38 84 PHE A C 1
ATOM 667 O O . PHE A 1 84 ? 10.703 17.219 -4.902 1 91.38 84 PHE A O 1
ATOM 674 N N . THR A 1 85 ? 12.023 18.469 -3.539 1 95.56 85 THR A N 1
ATOM 675 C CA . THR A 1 85 ? 10.852 18.797 -2.727 1 95.56 85 THR A CA 1
ATOM 676 C C . THR A 1 85 ? 10.859 20.266 -2.336 1 95.56 85 THR A C 1
ATOM 678 O O . THR A 1 85 ? 11.914 20.844 -2.059 1 95.56 85 THR A O 1
ATOM 681 N N . THR A 1 86 ? 9.766 20.875 -2.561 1 96.94 86 THR A N 1
ATOM 682 C CA . THR A 1 86 ? 9.492 22.203 -2.004 1 96.94 86 THR A CA 1
ATOM 683 C C . THR A 1 86 ? 8.289 22.156 -1.068 1 96.94 86 THR A C 1
ATOM 685 O O . THR A 1 86 ? 7.52 21.188 -1.085 1 96.94 86 THR A O 1
ATOM 688 N N . GLY A 1 87 ? 8.156 23.219 -0.168 1 96.81 87 GLY A N 1
ATOM 689 C CA . GLY A 1 87 ? 7.129 23.188 0.861 1 96.81 87 GLY A CA 1
ATOM 690 C C . GLY A 1 87 ? 7.539 22.391 2.086 1 96.81 87 GLY A C 1
ATOM 691 O O . GLY A 1 87 ? 8.711 22.047 2.248 1 96.81 87 GLY A O 1
ATOM 692 N N . THR A 1 88 ? 6.645 22.156 2.986 1 97.19 88 THR A N 1
ATOM 693 C CA . THR A 1 88 ? 6.938 21.422 4.211 1 97.19 88 THR A CA 1
ATOM 694 C C . THR A 1 88 ? 6.512 19.953 4.078 1 97.19 88 THR A C 1
ATOM 696 O O . THR A 1 88 ? 5.324 19.656 3.949 1 97.19 88 THR A O 1
ATOM 699 N N . PRO A 1 89 ? 7.422 19.078 4.066 1 97.69 89 PRO A N 1
ATOM 700 C CA . PRO A 1 89 ? 7.059 17.656 3.947 1 97.69 89 PRO A CA 1
ATOM 701 C C . PRO A 1 89 ? 6.379 17.109 5.203 1 97.69 89 PRO A C 1
ATOM 703 O O . PRO A 1 89 ? 6.492 17.703 6.277 1 97.69 89 PRO A O 1
ATOM 706 N N . PRO A 1 90 ? 5.648 16.031 5.012 1 97.94 90 PRO A N 1
ATOM 707 C CA . PRO A 1 90 ? 5.152 15.352 6.211 1 97.94 90 PRO A CA 1
ATOM 708 C C . PRO A 1 90 ? 6.273 14.898 7.145 1 97.94 90 PRO A C 1
ATOM 710 O O . PRO A 1 90 ? 7.406 14.703 6.699 1 97.94 90 PRO A O 1
ATOM 713 N N . ALA A 1 91 ? 5.965 14.734 8.406 1 97.5 91 ALA A N 1
ATOM 714 C CA . ALA A 1 91 ? 6.898 14.117 9.344 1 97.5 91 ALA A CA 1
ATOM 715 C C . ALA A 1 91 ? 7.293 12.719 8.891 1 97.5 91 ALA A C 1
ATOM 717 O O . ALA A 1 91 ? 6.52 12.039 8.211 1 97.5 91 ALA A O 1
ATOM 718 N N . PRO A 1 92 ? 8.516 12.328 9.32 1 97.56 92 PRO A N 1
ATOM 719 C CA . PRO A 1 92 ? 8.852 10.922 9.07 1 97.56 92 PRO A CA 1
ATOM 720 C C . PRO A 1 92 ? 7.781 9.961 9.562 1 97.56 92 PRO A C 1
ATOM 722 O O . PRO A 1 92 ? 7.199 10.164 10.633 1 97.56 92 PRO A O 1
ATOM 725 N N . ARG A 1 93 ? 7.531 8.922 8.727 1 98.38 93 ARG A N 1
ATOM 726 C CA . ARG A 1 93 ? 6.422 8.039 9.078 1 98.38 93 ARG A CA 1
ATOM 727 C C . ARG A 1 93 ? 6.539 6.699 8.359 1 98.38 93 ARG A C 1
ATOM 729 O O . ARG A 1 93 ? 7.262 6.582 7.363 1 98.38 93 ARG A O 1
ATOM 736 N N . TYR A 1 94 ? 5.906 5.777 8.906 1 97.69 94 TYR A N 1
ATOM 737 C CA . TYR A 1 94 ? 5.707 4.516 8.211 1 97.69 94 TYR A CA 1
ATOM 738 C C . TYR A 1 94 ? 4.27 4.035 8.344 1 97.69 94 TYR A C 1
ATOM 740 O O . TYR A 1 94 ? 3.486 4.609 9.109 1 97.69 94 TYR A O 1
ATOM 748 N N . HIS A 1 95 ? 3.871 3.062 7.469 1 98.31 95 HIS A N 1
ATOM 749 C CA . HIS A 1 95 ? 2.535 2.479 7.441 1 98.31 95 HIS A CA 1
ATOM 750 C C . HIS A 1 95 ? 1.484 3.525 7.086 1 98.31 95 HIS A C 1
ATOM 752 O O . HIS A 1 95 ? 0.352 3.465 7.57 1 98.31 95 HIS A O 1
ATOM 758 N N . HIS A 1 96 ? 1.838 4.539 6.363 1 98.62 96 HIS A N 1
ATOM 759 C CA . HIS A 1 96 ? 0.907 5.434 5.684 1 98.62 96 HIS A CA 1
ATOM 760 C C . HIS A 1 96 ? 0.454 4.852 4.352 1 98.62 96 HIS A C 1
ATOM 762 O O . HIS A 1 96 ? 0.989 3.836 3.898 1 98.62 96 HIS A O 1
ATOM 768 N N . SER A 1 97 ? -0.569 5.426 3.791 1 98.31 97 SER A N 1
ATOM 769 C CA . SER A 1 97 ? -0.982 5.051 2.443 1 98.31 97 SER A CA 1
ATOM 770 C C . SER A 1 97 ? -0.583 6.113 1.425 1 98.31 97 SER A C 1
ATOM 772 O O . SER A 1 97 ? -0.32 7.262 1.789 1 98.31 97 SER A O 1
ATOM 774 N N . ALA A 1 98 ? -0.488 5.73 0.209 1 98.56 98 ALA A N 1
ATOM 775 C CA . ALA A 1 98 ? -0.193 6.633 -0.899 1 98.56 98 ALA A CA 1
ATOM 776 C C . ALA A 1 98 ? -0.988 6.254 -2.145 1 98.56 98 ALA A C 1
ATOM 778 O O . ALA A 1 98 ? -1.132 5.07 -2.459 1 98.56 98 ALA A O 1
ATOM 779 N N . VAL A 1 99 ? -1.548 7.242 -2.834 1 97.69 99 VAL A N 1
ATOM 780 C CA . VAL A 1 99 ? -2.223 7.07 -4.117 1 97.69 99 VAL A CA 1
ATOM 781 C C . VAL A 1 99 ? -1.794 8.18 -5.078 1 97.69 99 VAL A C 1
ATOM 783 O O . VAL A 1 99 ? -1.277 9.211 -4.652 1 97.69 99 VAL A O 1
ATOM 786 N N . VAL A 1 100 ? -1.963 7.91 -6.348 1 97.06 100 VAL A N 1
ATOM 787 C CA . VAL A 1 100 ? -1.705 8.922 -7.367 1 97.06 100 VAL A CA 1
ATOM 788 C C . VAL A 1 100 ? -3.014 9.32 -8.047 1 97.06 100 VAL A C 1
ATOM 790 O O . VAL A 1 100 ? -3.838 8.453 -8.367 1 97.06 100 VAL A O 1
ATOM 793 N N . TYR A 1 101 ? -3.176 10.609 -8.18 1 95.94 101 TYR A N 1
ATOM 794 C CA . TYR A 1 101 ? -4.336 11.125 -8.898 1 95.94 101 TYR A CA 1
ATOM 795 C C . TYR A 1 101 ? -4.02 12.469 -9.547 1 95.94 101 TYR A C 1
ATOM 797 O O . TYR A 1 101 ? -3.488 13.367 -8.891 1 95.94 101 TYR A O 1
ATOM 805 N N . ASN A 1 102 ? -4.25 12.578 -10.789 1 95.25 102 ASN A N 1
ATOM 806 C CA . ASN A 1 102 ? -4.137 13.82 -11.547 1 95.25 102 ASN A CA 1
ATOM 807 C C . ASN A 1 102 ? -2.803 14.516 -11.281 1 95.25 102 ASN A C 1
ATOM 809 O O . ASN A 1 102 ? -2.771 15.703 -10.961 1 95.25 102 ASN A O 1
ATOM 813 N N . GLY A 1 103 ? -1.707 13.781 -11.406 1 95.94 103 GLY A N 1
ATOM 814 C CA . GLY A 1 103 ? -0.365 14.336 -11.367 1 95.94 103 GLY A CA 1
ATOM 815 C C . GLY A 1 103 ? 0.125 14.617 -9.961 1 95.94 103 GLY A C 1
ATOM 816 O O . GLY A 1 103 ? 1.158 15.266 -9.773 1 95.94 103 GLY A O 1
ATOM 817 N N . SER A 1 104 ? -0.645 14.125 -8.953 1 97.25 104 SER A N 1
ATOM 818 C CA . SER A 1 104 ? -0.216 14.305 -7.57 1 97.25 104 SER A CA 1
ATOM 819 C C . SER A 1 104 ? -0.218 12.977 -6.82 1 97.25 104 SER A C 1
ATOM 821 O O . SER A 1 104 ? -1.013 12.078 -7.129 1 97.25 104 SER A O 1
ATOM 823 N N . MET A 1 105 ? 0.715 12.836 -5.914 1 97.88 105 MET A N 1
ATOM 824 C CA . MET A 1 105 ? 0.683 11.773 -4.922 1 97.88 105 MET A CA 1
ATOM 825 C C . MET A 1 105 ? 0.065 12.258 -3.615 1 97.88 105 MET A C 1
ATOM 827 O O . MET A 1 105 ? 0.422 13.328 -3.117 1 97.88 105 MET A O 1
ATOM 831 N N . PHE A 1 106 ? -0.891 11.508 -3.121 1 97.81 106 PHE A N 1
ATOM 832 C CA . PHE A 1 106 ? -1.527 11.82 -1.847 1 97.81 106 PHE A CA 1
ATOM 833 C C . PHE A 1 106 ? -1.134 10.805 -0.782 1 97.81 106 PHE A C 1
ATOM 835 O O . PHE A 1 106 ? -1.25 9.594 -0.996 1 97.81 106 PHE A O 1
ATOM 842 N N . ILE A 1 107 ? -0.646 11.328 0.332 1 98.12 107 ILE A N 1
ATOM 843 C CA . ILE A 1 107 ? -0.25 10.492 1.462 1 98.12 107 ILE A CA 1
ATOM 844 C C . ILE A 1 107 ? -1.168 10.766 2.65 1 98.12 107 ILE A C 1
ATOM 846 O O . ILE A 1 107 ? -1.454 11.922 2.971 1 98.12 107 ILE A O 1
ATOM 850 N N . PHE A 1 108 ? -1.619 9.664 3.246 1 98.06 108 PHE A N 1
ATOM 851 C CA . PHE A 1 108 ? -2.512 9.812 4.387 1 98.06 108 PHE A CA 1
ATOM 852 C C . PHE A 1 108 ? -2.047 8.953 5.555 1 98.06 108 PHE A C 1
ATOM 854 O O . PHE A 1 108 ? -1.646 7.801 5.363 1 98.06 108 PHE A O 1
ATOM 861 N N . GLY A 1 109 ? -2.092 9.531 6.738 1 97.88 109 GLY A N 1
ATOM 862 C CA . GLY A 1 109 ? -1.938 8.789 7.98 1 97.88 109 GLY A CA 1
ATOM 863 C C . GLY A 1 109 ? -0.538 8.242 8.18 1 97.88 109 GLY A C 1
ATOM 864 O O . GLY A 1 109 ? 0.444 8.859 7.766 1 97.88 109 GLY A O 1
ATOM 865 N N . GLY A 1 110 ? -0.481 7.125 8.859 1 98.06 110 GLY A N 1
ATOM 866 C CA . GLY A 1 110 ? 0.787 6.52 9.227 1 98.06 110 GLY A CA 1
ATOM 867 C C . GLY A 1 110 ? 1.178 6.785 10.672 1 98.06 110 GLY A C 1
ATOM 868 O O . GLY A 1 110 ? 0.445 7.449 11.406 1 98.06 110 GLY A O 1
ATOM 869 N N . TYR A 1 111 ? 2.211 6.16 10.961 1 97.75 111 TYR A N 1
ATOM 870 C CA . TYR A 1 111 ? 2.75 6.258 12.312 1 97.75 111 TYR A CA 1
ATOM 871 C C . TYR A 1 111 ? 4.012 7.109 12.336 1 97.75 111 TYR A C 1
ATOM 873 O O . TYR A 1 111 ? 4.906 6.934 11.508 1 97.75 111 TYR A O 1
ATOM 881 N N . THR A 1 112 ? 4.062 8.156 13.281 1 97.44 112 THR A N 1
ATOM 882 C CA . THR A 1 112 ? 5.184 9.086 13.383 1 97.44 112 THR A CA 1
ATOM 883 C C . THR A 1 112 ? 5.758 9.094 14.789 1 97.44 112 THR A C 1
ATOM 885 O O . THR A 1 112 ? 5.18 8.508 15.711 1 97.44 112 THR A O 1
ATOM 888 N N . GLY A 1 113 ? 6.945 9.766 14.867 1 94.06 113 GLY A N 1
ATOM 889 C CA . GLY A 1 113 ? 7.566 9.961 16.172 1 94.06 113 GLY A CA 1
ATOM 890 C C . GLY A 1 113 ? 9.047 9.625 16.188 1 94.06 113 GLY A C 1
ATOM 891 O O . GLY A 1 113 ? 9.648 9.422 15.125 1 94.06 113 GLY A O 1
ATOM 892 N N . ASP A 1 114 ? 9.602 9.789 17.391 1 91.19 114 ASP A N 1
ATOM 893 C CA . ASP A 1 114 ? 11 9.43 17.625 1 91.19 114 ASP A CA 1
ATOM 894 C C . ASP A 1 114 ? 11.117 8.078 18.312 1 91.19 114 ASP A C 1
ATOM 896 O O . ASP A 1 114 ? 10.977 7.984 19.531 1 91.19 114 ASP A O 1
ATOM 900 N N . ILE A 1 115 ? 11.414 7.133 17.516 1 83.81 115 ILE A N 1
ATOM 901 C CA . ILE A 1 115 ? 11.484 5.773 18.047 1 83.81 115 ILE A CA 1
ATOM 902 C C . ILE A 1 115 ? 12.641 5.66 19.047 1 83.81 115 ILE A C 1
ATOM 904 O O . ILE A 1 115 ? 12.523 4.977 20.062 1 83.81 115 ILE A O 1
ATOM 908 N N . TYR A 1 116 ? 13.75 6.352 18.672 1 84.31 116 TYR A N 1
ATOM 909 C CA . TYR A 1 116 ? 14.93 6.273 19.531 1 84.31 116 TYR A CA 1
ATOM 910 C C . TYR A 1 116 ? 14.625 6.75 20.938 1 84.31 116 TYR A C 1
ATOM 912 O O . TYR A 1 116 ? 15.023 6.109 21.922 1 84.31 116 TYR A O 1
ATOM 920 N N . SER A 1 117 ? 13.922 7.793 21.078 1 85.44 117 SER A N 1
ATOM 921 C CA . SER A 1 117 ? 13.625 8.375 22.391 1 85.44 117 SER A CA 1
ATOM 922 C C . SER A 1 117 ? 12.25 7.957 22.891 1 85.44 117 SER A C 1
ATOM 924 O O . SER A 1 117 ? 11.852 8.305 24 1 85.44 117 SER A O 1
ATOM 926 N N . ASN A 1 118 ? 11.578 7.109 22.094 1 85.56 118 ASN A N 1
ATOM 927 C CA . ASN A 1 118 ? 10.211 6.711 22.406 1 85.56 118 ASN A CA 1
ATOM 928 C C . ASN A 1 118 ? 9.336 7.918 22.75 1 85.56 118 ASN A C 1
ATOM 930 O O . ASN A 1 118 ? 8.648 7.93 23.766 1 85.56 118 ASN A O 1
ATOM 934 N N . SER A 1 119 ? 9.492 8.914 21.953 1 88.31 119 SER A N 1
ATOM 935 C CA . SER A 1 119 ? 8.789 10.172 22.188 1 88.31 119 SER A CA 1
ATOM 936 C C . SER A 1 119 ? 7.902 10.539 21 1 88.31 119 SER A C 1
ATOM 938 O O . SER A 1 119 ? 8.273 10.32 19.844 1 88.31 119 SER A O 1
ATOM 940 N N . ASN A 1 120 ? 6.68 11.008 21.328 1 91.5 120 ASN A N 1
ATOM 941 C CA . ASN A 1 120 ? 5.734 11.547 20.359 1 91.5 120 ASN A CA 1
ATOM 942 C C . ASN A 1 120 ? 5.328 10.5 19.328 1 91.5 120 ASN A C 1
ATOM 944 O O . ASN A 1 120 ? 5.164 10.812 18.141 1 91.5 120 ASN A O 1
ATOM 948 N N . LEU A 1 121 ? 5.332 9.25 19.75 1 93.38 121 LEU A N 1
ATOM 949 C CA . LEU A 1 121 ? 4.863 8.18 18.875 1 93.38 121 LEU A CA 1
ATOM 950 C C . LEU A 1 121 ? 3.344 8.211 18.75 1 93.38 121 LEU A C 1
ATOM 952 O O . LEU A 1 121 ? 2.627 8.055 19.734 1 93.38 121 LEU A O 1
ATOM 956 N N . GLN A 1 122 ? 2.85 8.406 17.5 1 95.56 122 GLN A N 1
ATOM 957 C CA . GLN A 1 122 ? 1.403 8.5 17.328 1 95.56 122 GLN A CA 1
ATOM 958 C C . GLN A 1 122 ? 0.999 8.234 15.883 1 95.56 122 GLN A C 1
ATOM 960 O O . GLN A 1 122 ? 1.745 8.555 14.953 1 95.56 122 GLN A O 1
ATOM 965 N N . ASN A 1 123 ? -0.204 7.723 15.758 1 96.56 123 ASN A N 1
ATOM 966 C CA . ASN A 1 123 ? -0.85 7.672 14.445 1 96.56 123 ASN A CA 1
ATOM 967 C C . ASN A 1 123 ? -1.264 9.062 13.969 1 96.56 123 ASN A C 1
ATOM 969 O O . ASN A 1 123 ? -1.526 9.945 14.789 1 96.56 123 ASN A O 1
ATOM 973 N N . LYS A 1 124 ? -1.304 9.234 12.68 1 97.56 124 LYS A N 1
ATOM 974 C CA . LYS A 1 124 ? -1.697 10.508 12.094 1 97.56 124 LYS A CA 1
ATOM 975 C C . LYS A 1 124 ? -2.965 10.359 11.258 1 97.56 124 LYS A C 1
ATOM 977 O O . LYS A 1 124 ? -3.34 9.25 10.883 1 97.56 124 LYS A O 1
ATOM 982 N N . ASN A 1 125 ? -3.631 11.461 11.047 1 96.25 125 ASN A N 1
ATOM 983 C CA . ASN A 1 125 ? -4.77 11.516 10.141 1 96.25 125 ASN A CA 1
ATOM 984 C C . ASN A 1 125 ? -4.66 12.695 9.172 1 96.25 125 ASN A C 1
ATOM 986 O O . ASN A 1 125 ? -5.672 13.234 8.719 1 96.25 125 ASN A O 1
ATOM 990 N N . ASP A 1 126 ? -3.445 13.117 8.969 1 96.94 126 ASP A N 1
ATOM 991 C CA . ASP A 1 126 ? -3.209 14.219 8.031 1 96.94 126 ASP A CA 1
ATOM 992 C C . ASP A 1 126 ? -3.121 13.711 6.598 1 96.94 126 ASP A C 1
ATOM 994 O O . ASP A 1 126 ? -2.865 12.523 6.367 1 96.94 126 ASP A O 1
ATOM 998 N N . LEU A 1 127 ? -3.445 14.641 5.695 1 97.19 127 LEU A N 1
ATOM 999 C CA . LEU A 1 127 ? -3.363 14.398 4.262 1 97.19 127 LEU A CA 1
ATOM 1000 C C . LEU A 1 127 ? -2.42 15.391 3.592 1 97.19 127 LEU A C 1
ATOM 1002 O O . LEU A 1 127 ? -2.588 16.609 3.738 1 97.19 127 LEU A O 1
ATOM 1006 N N . PHE A 1 128 ? -1.442 14.852 2.904 1 97.62 128 PHE A N 1
ATOM 1007 C CA . PHE A 1 128 ? -0.499 15.672 2.154 1 97.62 128 PHE A CA 1
ATOM 1008 C C . PHE A 1 128 ? -0.582 15.359 0.663 1 97.62 128 PHE A C 1
ATOM 1010 O O . PHE A 1 128 ? -0.776 14.211 0.271 1 97.62 128 PHE A O 1
ATOM 1017 N N . GLU A 1 129 ? -0.41 16.359 -0.035 1 97 129 GLU A N 1
ATOM 1018 C CA . GLU A 1 129 ? -0.282 16.281 -1.487 1 97 129 GLU A CA 1
ATOM 1019 C C . GLU A 1 129 ? 1.138 16.609 -1.937 1 97 129 GLU A C 1
ATOM 1021 O O . GLU A 1 129 ? 1.723 17.594 -1.486 1 97 129 GLU A O 1
ATOM 1026 N N . TYR A 1 130 ? 1.726 15.797 -2.707 1 97.62 130 TYR A N 1
ATOM 1027 C CA . TYR A 1 130 ? 2.99 16.047 -3.391 1 97.62 130 TYR A CA 1
ATOM 1028 C C . TYR A 1 130 ? 2.773 16.234 -4.887 1 97.62 130 TYR A C 1
ATOM 1030 O O . TYR A 1 130 ? 2.465 15.281 -5.602 1 97.62 130 TYR A O 1
ATOM 1038 N N . LYS A 1 131 ? 2.904 17.422 -5.348 1 97 131 LYS A N 1
ATOM 1039 C CA . LYS A 1 131 ? 2.768 17.703 -6.777 1 97 131 LYS A CA 1
ATOM 1040 C C . LYS A 1 131 ? 3.967 17.156 -7.555 1 97 131 LYS A C 1
ATOM 1042 O O . LYS A 1 131 ? 5.062 17.719 -7.48 1 97 131 LYS A O 1
ATOM 1047 N N . LEU A 1 132 ? 3.736 16.172 -8.336 1 96.88 132 LEU A N 1
ATOM 1048 C CA . LEU A 1 132 ? 4.816 15.406 -8.945 1 96.88 132 LEU A CA 1
ATOM 1049 C C . LEU A 1 132 ? 5.527 16.234 -10.016 1 96.88 132 LEU A C 1
ATOM 1051 O O . LEU A 1 132 ? 6.688 15.969 -10.336 1 96.88 132 LEU A O 1
ATOM 1055 N N . SER A 1 133 ? 4.938 17.203 -10.539 1 95 133 SER A N 1
ATOM 1056 C CA . SER A 1 133 ? 5.512 18.016 -11.602 1 95 133 SER A CA 1
ATOM 1057 C C . SER A 1 133 ? 6.594 18.953 -11.062 1 95 133 SER A C 1
ATOM 1059 O O . SER A 1 133 ? 7.594 19.203 -11.734 1 95 133 SER A O 1
ATOM 1061 N N . ASN A 1 134 ? 6.43 19.391 -9.781 1 96.06 134 ASN A N 1
ATOM 1062 C CA . ASN A 1 134 ? 7.395 20.375 -9.297 1 96.06 134 ASN A CA 1
ATOM 1063 C C . ASN A 1 134 ? 7.863 20.047 -7.883 1 96.06 134 ASN A C 1
ATOM 1065 O O . ASN A 1 134 ? 8.602 20.828 -7.277 1 96.06 134 ASN A O 1
ATOM 1069 N N . GLY A 1 135 ? 7.395 19.016 -7.336 1 97.06 135 GLY A N 1
ATOM 1070 C CA . GLY A 1 135 ? 7.902 18.516 -6.066 1 97.06 135 GLY A CA 1
ATOM 1071 C C . GLY A 1 135 ? 7.355 19.266 -4.867 1 97.06 135 GLY A C 1
ATOM 1072 O O . GLY A 1 135 ? 7.918 19.188 -3.773 1 97.06 135 GLY A O 1
ATOM 1073 N N . GLN A 1 136 ? 6.262 19.938 -5.023 1 97.44 136 GLN A N 1
ATOM 1074 C CA . GLN A 1 136 ? 5.719 20.734 -3.936 1 97.44 136 GLN A CA 1
ATOM 1075 C C . GLN A 1 136 ? 4.852 19.891 -3.006 1 97.44 136 GLN A C 1
ATOM 1077 O O . GLN A 1 136 ? 3.926 19.219 -3.455 1 97.44 136 GLN A O 1
ATOM 1082 N N . TRP A 1 137 ? 5.176 20 -1.745 1 97.62 137 TRP A N 1
ATOM 1083 C CA . TRP A 1 137 ? 4.312 19.422 -0.719 1 97.62 137 TRP A CA 1
ATOM 1084 C C . TRP A 1 137 ? 3.266 20.438 -0.259 1 97.62 137 TRP A C 1
ATOM 1086 O O . TRP A 1 137 ? 3.58 21.594 -0.014 1 97.62 137 TRP A O 1
ATOM 1096 N N . VAL A 1 138 ? 2.074 19.969 -0.141 1 95.31 138 VAL A N 1
ATOM 1097 C CA . VAL A 1 138 ? 0.974 20.75 0.403 1 95.31 138 VAL A CA 1
ATOM 1098 C C . VAL A 1 138 ? 0.216 19.938 1.446 1 95.31 138 VAL A C 1
ATOM 1100 O O . VAL A 1 138 ? -0.235 18.828 1.164 1 95.31 138 VAL A O 1
ATOM 1103 N N . GLU A 1 139 ? 0.108 20.5 2.625 1 95.75 139 GLU A N 1
ATOM 1104 C CA . GLU A 1 139 ? -0.767 19.875 3.615 1 95.75 139 GLU A CA 1
ATOM 1105 C C . GLU A 1 139 ? -2.209 20.344 3.449 1 95.75 139 GLU A C 1
ATOM 1107 O O . GLU A 1 139 ? -2.48 21.547 3.465 1 95.75 139 GLU A O 1
ATOM 1112 N N . TRP A 1 140 ? -3.121 19.391 3.309 1 94.62 140 TRP A N 1
ATOM 1113 C CA . TRP A 1 140 ? -4.523 19.75 3.139 1 94.62 140 TRP A CA 1
ATOM 1114 C C . TRP A 1 140 ? -5.16 20.109 4.477 1 94.62 140 TRP A C 1
ATOM 1116 O O . TRP A 1 140 ? -4.867 19.484 5.5 1 94.62 140 TRP A O 1
ATOM 1126 N N . LYS A 1 141 ? -6.055 21.062 4.367 1 92.75 141 LYS A N 1
ATOM 1127 C CA . LYS A 1 141 ? -6.805 21.516 5.539 1 92.75 141 LYS A CA 1
ATOM 1128 C C . LYS A 1 141 ? -8.273 21.094 5.445 1 92.75 141 LYS A C 1
ATOM 1130 O O . LYS A 1 141 ? -8.875 21.172 4.371 1 92.75 141 LYS A O 1
ATOM 1135 N N . PHE A 1 142 ? -8.773 20.719 6.594 1 92.19 142 PHE A N 1
ATOM 1136 C CA . PHE A 1 142 ? -10.125 20.172 6.59 1 92.19 142 PHE A CA 1
ATOM 1137 C C . PHE A 1 142 ? -11 20.891 7.617 1 92.19 142 PHE A C 1
ATOM 1139 O O . PHE A 1 142 ? -10.492 21.375 8.633 1 92.19 142 PHE A O 1
ATOM 1146 N N . GLU A 1 143 ? -12.18 20.953 7.242 1 89.75 143 GLU A N 1
ATOM 1147 C CA . GLU A 1 143 ? -13.203 21.344 8.203 1 89.75 143 GLU A CA 1
ATOM 1148 C C . GLU A 1 143 ? -14.039 20.141 8.633 1 89.75 143 GLU A C 1
ATOM 1150 O O . GLU A 1 143 ? -14.188 19.172 7.879 1 89.75 143 GLU A O 1
ATOM 1155 N N . GLY A 1 144 ? -14.508 20.188 9.844 1 89.44 144 GLY A N 1
ATOM 1156 C CA . GLY A 1 144 ? -15.344 19.109 10.336 1 89.44 144 GLY A CA 1
ATOM 1157 C C . GLY A 1 144 ? -14.555 17.953 10.906 1 89.44 144 GLY A C 1
ATOM 1158 O O . GLY A 1 144 ? -13.398 18.125 11.32 1 89.44 144 GLY A O 1
ATOM 1159 N N . ARG A 1 145 ? -15.188 16.859 10.945 1 88.38 145 ARG A N 1
ATOM 1160 C CA . ARG A 1 145 ? -14.578 15.695 11.586 1 88.38 145 ARG A CA 1
ATOM 1161 C C . ARG A 1 145 ? -13.57 15.031 10.664 1 88.38 145 ARG A C 1
ATOM 1163 O O . ARG A 1 145 ? -13.844 14.82 9.477 1 88.38 145 ARG A O 1
ATOM 1170 N N . LEU A 1 146 ? -12.484 14.719 11.242 1 90.69 146 LEU A N 1
ATOM 1171 C CA . LEU A 1 146 ? -11.453 13.977 10.523 1 90.69 146 LEU A CA 1
ATOM 1172 C C . LEU A 1 146 ? -11.57 12.484 10.781 1 90.69 146 LEU A C 1
ATOM 1174 O O . LEU A 1 146 ? -12.086 12.07 11.828 1 90.69 146 LEU A O 1
ATOM 1178 N N . PRO A 1 147 ? -11.195 11.727 9.773 1 89.81 147 PRO A N 1
ATOM 1179 C CA . PRO A 1 147 ? -11.078 10.312 10.133 1 89.81 147 PRO A CA 1
ATOM 1180 C C . PRO A 1 147 ? -10.133 10.07 11.305 1 89.81 147 PRO A C 1
ATOM 1182 O O . PRO A 1 147 ? -9.211 10.859 11.531 1 89.81 147 PRO A O 1
ATOM 1185 N N . PRO A 1 148 ? -10.359 9.016 12.078 1 89.38 148 PRO A N 1
ATOM 1186 C CA . PRO A 1 148 ? -9.422 8.719 13.164 1 89.38 148 PRO A CA 1
ATOM 1187 C C . PRO A 1 148 ? -7.996 8.5 12.656 1 89.38 148 PRO A C 1
ATOM 1189 O O . PRO A 1 148 ? -7.801 7.945 11.57 1 89.38 148 PRO A O 1
ATOM 1192 N N . ALA A 1 149 ? -7.09 8.938 13.477 1 94.12 149 ALA A N 1
ATOM 1193 C CA . ALA A 1 149 ? -5.684 8.664 13.18 1 94.12 149 ALA A CA 1
ATOM 1194 C C . ALA A 1 149 ? -5.422 7.16 13.125 1 94.12 149 ALA A C 1
ATOM 1196 O O . ALA A 1 149 ? -5.883 6.406 13.984 1 94.12 149 ALA A O 1
ATOM 1197 N N . ARG A 1 150 ? -4.625 6.77 12.07 1 94.19 150 ARG A N 1
ATOM 1198 C CA . ARG A 1 150 ? -4.434 5.332 11.883 1 94.19 150 ARG A CA 1
ATOM 1199 C C . ARG A 1 150 ? -3.191 5.051 11.047 1 94.19 150 ARG A C 1
ATOM 1201 O O . ARG A 1 150 ? -2.717 5.922 10.312 1 94.19 150 ARG A O 1
ATOM 1208 N N . SER A 1 151 ? -2.734 3.871 11.227 1 97.06 151 SER A N 1
ATOM 1209 C CA . SER A 1 151 ? -1.677 3.305 10.398 1 97.06 151 SER A CA 1
ATOM 1210 C C . SER A 1 151 ? -2.068 1.929 9.867 1 97.06 151 SER A C 1
ATOM 1212 O O . SER A 1 151 ? -3.049 1.339 10.32 1 97.06 151 SER A O 1
ATOM 1214 N N . ALA A 1 152 ? -1.341 1.501 8.789 1 97.25 152 ALA A N 1
ATOM 1215 C CA . ALA A 1 152 ? -1.548 0.17 8.227 1 97.25 152 ALA A CA 1
ATOM 1216 C C . ALA A 1 152 ? -2.971 0.015 7.695 1 97.25 152 ALA A C 1
ATOM 1218 O O . ALA A 1 152 ? -3.572 -1.054 7.816 1 97.25 152 ALA A O 1
ATOM 1219 N N . HIS A 1 153 ? -3.525 1.076 7.203 1 95.5 153 HIS A N 1
ATOM 1220 C CA . HIS A 1 153 ? -4.809 1.099 6.512 1 95.5 153 HIS A CA 1
ATOM 1221 C C . HIS A 1 153 ? -4.625 0.982 5.004 1 95.5 153 HIS A C 1
ATOM 1223 O O . HIS A 1 153 ? -3.494 0.98 4.512 1 95.5 153 HIS A O 1
ATOM 1229 N N . GLY A 1 154 ? -5.727 0.79 4.316 1 94.12 154 GLY A N 1
ATOM 1230 C CA . GLY A 1 154 ? -5.73 0.802 2.863 1 94.12 154 GLY A CA 1
ATOM 1231 C C . GLY A 1 154 ? -6.312 2.076 2.279 1 94.12 154 GLY A C 1
ATOM 1232 O O . GLY A 1 154 ? -7.152 2.725 2.906 1 94.12 154 GLY A O 1
ATOM 1233 N N . ALA A 1 155 ? -5.859 2.41 1.115 1 95.88 155 ALA A N 1
ATOM 1234 C CA . ALA A 1 155 ? -6.359 3.582 0.398 1 95.88 155 ALA A CA 1
ATOM 1235 C C . ALA A 1 155 ? -6.508 3.289 -1.092 1 95.88 155 ALA A C 1
ATOM 1237 O O . ALA A 1 155 ? -5.738 2.512 -1.659 1 95.88 155 ALA A O 1
ATOM 1238 N N . ALA A 1 156 ? -7.453 3.877 -1.695 1 95.31 156 ALA A N 1
ATOM 1239 C CA . ALA A 1 156 ? -7.688 3.791 -3.135 1 95.31 156 ALA A CA 1
ATOM 1240 C C . ALA A 1 156 ? -8.383 5.047 -3.654 1 95.31 156 ALA A C 1
ATOM 1242 O O . ALA A 1 156 ? -9.031 5.766 -2.891 1 95.31 156 ALA A O 1
ATOM 1243 N N . VAL A 1 157 ? -8.211 5.309 -4.918 1 93.88 157 VAL A N 1
ATOM 1244 C CA . VAL A 1 157 ? -8.867 6.453 -5.543 1 93.88 157 VAL A CA 1
ATOM 1245 C C . VAL A 1 157 ? -9.844 5.969 -6.609 1 93.88 157 VAL A C 1
ATOM 1247 O O . VAL A 1 157 ? -9.508 5.109 -7.426 1 93.88 157 VAL A O 1
ATOM 1250 N N . TYR A 1 158 ? -10.977 6.508 -6.508 1 89.69 158 TYR A N 1
ATOM 1251 C CA . TYR A 1 158 ? -11.984 6.262 -7.531 1 89.69 158 TYR A CA 1
ATOM 1252 C C . TYR A 1 158 ? -12.852 7.496 -7.754 1 89.69 158 TYR A C 1
ATOM 1254 O O . TYR A 1 158 ? -13.352 8.094 -6.797 1 89.69 158 TYR A O 1
ATOM 1262 N N . ASP A 1 159 ? -12.953 7.891 -9.031 1 89.44 159 ASP A N 1
ATOM 1263 C CA . ASP A 1 159 ? -13.828 8.977 -9.453 1 89.44 159 ASP A CA 1
ATOM 1264 C C . ASP A 1 159 ? -13.531 10.258 -8.68 1 89.44 159 ASP A C 1
ATOM 1266 O O . ASP A 1 159 ? -14.438 10.883 -8.125 1 89.44 159 ASP A O 1
ATOM 1270 N N . GLY A 1 160 ? -12.258 10.57 -8.547 1 90.81 160 GLY A N 1
ATOM 1271 C CA . GLY A 1 160 ? -11.805 11.82 -7.957 1 90.81 160 GLY A CA 1
ATOM 1272 C C . GLY A 1 160 ? -11.945 11.852 -6.445 1 90.81 160 GLY A C 1
ATOM 1273 O O . GLY A 1 160 ? -11.875 12.914 -5.828 1 90.81 160 GLY A O 1
ATOM 1274 N N . LYS A 1 161 ? -12.18 10.641 -5.867 1 91.31 161 LYS A N 1
ATOM 1275 C CA . LYS A 1 161 ? -12.305 10.547 -4.414 1 91.31 161 LYS A CA 1
ATOM 1276 C C . LYS A 1 161 ? -11.258 9.609 -3.83 1 91.31 161 LYS A C 1
ATOM 1278 O O . LYS A 1 161 ? -10.984 8.547 -4.391 1 91.31 161 LYS A O 1
ATOM 1283 N N . LEU A 1 162 ? -10.672 10.086 -2.746 1 93.88 162 LEU A N 1
ATOM 1284 C CA . LEU A 1 162 ? -9.781 9.25 -1.956 1 93.88 162 LEU A CA 1
ATOM 1285 C C . LEU A 1 162 ? -10.555 8.492 -0.88 1 93.88 162 LEU A C 1
ATOM 1287 O O . LEU A 1 162 ? -11.297 9.102 -0.102 1 93.88 162 LEU A O 1
ATOM 1291 N N . TRP A 1 163 ? -10.398 7.195 -0.917 1 90.81 163 TRP A N 1
ATOM 1292 C CA . TRP A 1 163 ? -11.047 6.324 0.055 1 90.81 163 TRP A CA 1
ATOM 1293 C C . TRP A 1 163 ? -10.023 5.672 0.974 1 90.81 163 TRP A C 1
ATOM 1295 O O . TRP A 1 163 ? -9.023 5.113 0.507 1 90.81 163 TRP A O 1
ATOM 1305 N N . ILE A 1 164 ? -10.219 5.773 2.289 1 92.44 164 ILE A N 1
ATOM 1306 C CA . ILE A 1 164 ? -9.375 5.082 3.256 1 92.44 164 ILE A CA 1
ATOM 1307 C C . ILE A 1 164 ? -10.203 4.066 4.035 1 92.44 164 ILE A C 1
ATOM 1309 O O . ILE A 1 164 ? -11.383 4.301 4.312 1 92.44 164 ILE A O 1
ATOM 1313 N N . PHE A 1 165 ? -9.594 2.953 4.398 1 89.44 165 PHE A N 1
ATOM 1314 C CA . PHE A 1 165 ? -10.328 1.881 5.059 1 89.44 165 PHE A CA 1
ATOM 1315 C C . PHE A 1 165 ? -9.461 1.2 6.113 1 89.44 165 PHE A C 1
ATOM 1317 O O . PHE A 1 165 ? -8.305 0.879 5.859 1 89.44 165 PHE A O 1
ATOM 1324 N N . ALA A 1 166 ? -10.023 1.011 7.305 1 90.5 166 ALA A N 1
ATOM 1325 C CA . ALA A 1 166 ? -9.516 0.193 8.406 1 90.5 166 ALA A CA 1
ATOM 1326 C C . ALA A 1 166 ? -8.141 0.678 8.867 1 90.5 166 ALA A C 1
ATOM 1328 O O . ALA A 1 166 ? -7.906 1.884 8.969 1 90.5 166 ALA A O 1
ATOM 1329 N N . GLY A 1 167 ? -7.305 -0.255 9.281 1 92.12 167 GLY A N 1
ATOM 1330 C CA . GLY A 1 167 ? -6.035 0.105 9.891 1 92.12 167 GLY A CA 1
ATOM 1331 C C . GLY A 1 167 ? -6.043 -0.026 11.398 1 92.12 167 GLY A C 1
ATOM 1332 O O . GLY A 1 167 ? -6.902 -0.705 11.969 1 92.12 167 GLY A O 1
ATOM 1333 N N . TYR A 1 168 ? -4.988 0.521 11.875 1 90.88 168 TYR A N 1
ATOM 1334 C CA . TYR A 1 168 ? -4.781 0.407 13.312 1 90.88 168 TYR A CA 1
ATOM 1335 C C . TYR A 1 168 ? -4.617 1.781 13.953 1 90.88 168 TYR A C 1
ATOM 1337 O O . TYR A 1 168 ? -3.84 2.607 13.469 1 90.88 168 TYR A O 1
ATOM 1345 N N . ASP A 1 169 ? -5.391 2.029 15.062 1 86.38 169 ASP A N 1
ATOM 1346 C CA . ASP A 1 169 ? -5.336 3.348 15.688 1 86.38 169 ASP A CA 1
ATOM 1347 C C . ASP A 1 169 ? -4.5 3.316 16.969 1 86.38 169 ASP A C 1
ATOM 1349 O O . ASP A 1 169 ? -4.484 4.285 17.734 1 86.38 169 ASP A O 1
ATOM 1353 N N . GLY A 1 170 ? -3.789 2.287 17.219 1 81.31 170 GLY A N 1
ATOM 1354 C CA . GLY A 1 170 ? -3.037 2.125 18.453 1 81.31 170 GLY A CA 1
ATOM 1355 C C . GLY A 1 170 ? -3.748 1.26 19.484 1 81.31 170 GLY A C 1
ATOM 1356 O O . GLY A 1 170 ? -3.119 0.729 20.391 1 81.31 170 GLY A O 1
ATOM 1357 N N . ASN A 1 171 ? -5.062 1.139 19.344 1 77.69 171 ASN A N 1
ATOM 1358 C CA . ASN A 1 171 ? -5.875 0.345 20.266 1 77.69 171 ASN A CA 1
ATOM 1359 C C . ASN A 1 171 ? -6.723 -0.677 19.516 1 77.69 171 ASN A C 1
ATOM 1361 O O . ASN A 1 171 ? -6.781 -1.846 19.906 1 77.69 171 ASN A O 1
ATOM 1365 N N . ALA A 1 172 ? -7.309 -0.226 18.5 1 75.62 172 ALA A N 1
ATOM 1366 C CA . ALA A 1 172 ? -8.227 -1.09 17.766 1 75.62 172 ALA A CA 1
ATOM 1367 C C . ALA A 1 172 ? -7.992 -0.996 16.266 1 75.62 172 ALA A C 1
ATOM 1369 O O . ALA A 1 172 ? -7.406 -0.024 15.773 1 75.62 172 ALA A O 1
ATOM 1370 N N . ARG A 1 173 ? -8.5 -2.084 15.617 1 81.56 173 ARG A N 1
ATOM 1371 C CA . ARG A 1 173 ? -8.492 -2.137 14.156 1 81.56 173 ARG A CA 1
ATOM 1372 C C . ARG A 1 173 ? -9.852 -1.763 13.586 1 81.56 173 ARG A C 1
ATOM 1374 O O . ARG A 1 173 ? -10.891 -2.096 14.164 1 81.56 173 ARG A O 1
ATOM 1381 N N . MET B 1 1 ? -19.969 7.867 33.344 1 20.67 1 MET B N 1
ATOM 1382 C CA . MET B 1 1 ? -19.062 6.855 32.812 1 20.67 1 MET B CA 1
ATOM 1383 C C . MET B 1 1 ? -18.938 6.98 31.281 1 20.67 1 MET B C 1
ATOM 1385 O O . MET B 1 1 ? -19.891 6.715 30.562 1 20.67 1 MET B O 1
ATOM 1389 N N . ALA B 1 2 ? -18.328 8.055 30.734 1 26.11 2 ALA B N 1
ATOM 1390 C CA . ALA B 1 2 ? -18.391 8.531 29.359 1 26.11 2 ALA B CA 1
ATOM 1391 C C . ALA B 1 2 ? -17.969 7.434 28.375 1 26.11 2 ALA B C 1
ATOM 1393 O O . ALA B 1 2 ? -16.859 6.898 28.469 1 26.11 2 ALA B O 1
ATOM 1394 N N . SER B 1 3 ? -18.844 6.426 28.047 1 27.97 3 SER B N 1
ATOM 1395 C CA . SER B 1 3 ? -18.578 5.277 27.188 1 27.97 3 SER B CA 1
ATOM 1396 C C . SER B 1 3 ? -17.875 5.691 25.891 1 27.97 3 SER B C 1
ATOM 1398 O O . SER B 1 3 ? -18.484 6.316 25.031 1 27.97 3 SER B O 1
ATOM 1400 N N . GLY B 1 4 ? -16.734 6.363 25.922 1 32.31 4 GLY B N 1
ATOM 1401 C CA . GLY B 1 4 ? -15.898 6.855 24.828 1 32.31 4 GLY B CA 1
ATOM 1402 C C . GLY B 1 4 ? -15.75 5.855 23.688 1 32.31 4 GLY B C 1
ATOM 1403 O O . GLY B 1 4 ? -15.008 4.883 23.812 1 32.31 4 GLY B O 1
ATOM 1404 N N . ARG B 1 5 ? -16.812 5.383 23.062 1 34.66 5 ARG B N 1
ATOM 1405 C CA . ARG B 1 5 ? -16.844 4.484 21.922 1 34.66 5 ARG B CA 1
ATOM 1406 C C . ARG B 1 5 ? -15.719 4.801 20.938 1 34.66 5 ARG B C 1
ATOM 1408 O O . ARG B 1 5 ? -15.625 5.922 20.422 1 34.66 5 ARG B O 1
ATOM 1415 N N . SER B 1 6 ? -14.562 4.301 21.062 1 42.31 6 SER B N 1
ATOM 1416 C CA . SER B 1 6 ? -13.398 4.391 20.172 1 42.31 6 SER B CA 1
ATOM 1417 C C . SER B 1 6 ? -13.797 4.152 18.719 1 42.31 6 SER B C 1
ATOM 1419 O O . SER B 1 6 ? -14.438 3.146 18.406 1 42.31 6 SER B O 1
ATOM 1421 N N . SER B 1 7 ? -14.32 5.027 17.953 1 46.47 7 SER B N 1
ATOM 1422 C CA . SER B 1 7 ? -14.828 5.035 16.578 1 46.47 7 SER B CA 1
ATOM 1423 C C . SER B 1 7 ? -13.875 4.324 15.633 1 46.47 7 SER B C 1
ATOM 1425 O O . SER B 1 7 ? -12.797 4.836 15.328 1 46.47 7 SER B O 1
ATOM 1427 N N . SER B 1 8 ? -13.75 2.99 15.781 1 52.44 8 SER B N 1
ATOM 1428 C CA . SER B 1 8 ? -13.062 2.145 14.812 1 52.44 8 SER B CA 1
ATOM 1429 C C . SER B 1 8 ? -13.57 2.398 13.398 1 52.44 8 SER B C 1
ATOM 1431 O O . SER B 1 8 ? -14.766 2.637 13.195 1 52.44 8 SER B O 1
ATOM 1433 N N . ILE B 1 9 ? -12.82 2.992 12.547 1 58.03 9 ILE B N 1
ATOM 1434 C CA . ILE B 1 9 ? -13.25 3.186 11.164 1 58.03 9 ILE B CA 1
ATOM 1435 C C . ILE B 1 9 ? -13.469 1.83 10.5 1 58.03 9 ILE B C 1
ATOM 1437 O O . ILE B 1 9 ? -13.094 1.636 9.336 1 58.03 9 ILE B O 1
ATOM 1441 N N . HIS B 1 10 ? -14.516 1.117 10.906 1 64.38 10 HIS B N 1
ATOM 1442 C CA . HIS B 1 10 ? -14.953 -0.035 10.125 1 64.38 10 HIS B CA 1
ATOM 1443 C C . HIS B 1 10 ? -15.758 0.4 8.906 1 64.38 10 HIS B C 1
ATOM 1445 O O . HIS B 1 10 ? -16.484 -0.404 8.312 1 64.38 10 HIS B O 1
ATOM 1451 N N . SER B 1 11 ? -15.672 1.762 8.727 1 70.19 11 SER B N 1
ATOM 1452 C CA . SER B 1 11 ? -16.312 2.334 7.547 1 70.19 11 SER B CA 1
ATOM 1453 C C . SER B 1 11 ? -15.312 3.09 6.68 1 70.19 11 SER B C 1
ATOM 1455 O O . SER B 1 11 ? -14.328 3.621 7.188 1 70.19 11 SER B O 1
ATOM 1457 N N . TRP B 1 12 ? -15.609 3.004 5.387 1 76.38 12 TRP B N 1
ATOM 1458 C CA . TRP B 1 12 ? -14.812 3.832 4.492 1 76.38 12 TRP B CA 1
ATOM 1459 C C . TRP B 1 12 ? -15.008 5.312 4.797 1 76.38 12 TRP B C 1
ATOM 1461 O O . TRP B 1 12 ? -16.109 5.746 5.125 1 76.38 12 TRP B O 1
ATOM 1471 N N . GLN B 1 13 ? -13.891 5.914 4.801 1 82.19 13 GLN B N 1
ATOM 1472 C CA . GLN B 1 13 ? -13.906 7.371 4.781 1 82.19 13 GLN B CA 1
ATOM 1473 C C . GLN B 1 13 ? -13.461 7.91 3.426 1 82.19 13 GLN B C 1
ATOM 1475 O O . GLN B 1 13 ? -12.523 7.383 2.822 1 82.19 13 GLN B O 1
ATOM 1480 N N . GLY B 1 14 ? -14.234 8.867 2.859 1 85.94 14 GLY B N 1
ATOM 1481 C CA . GLY B 1 14 ? -13.914 9.398 1.546 1 85.94 14 GLY B CA 1
ATOM 1482 C C . GLY B 1 14 ? -13.758 10.914 1.537 1 85.94 14 GLY B C 1
ATOM 1483 O O . GLY B 1 14 ? -14.406 11.609 2.32 1 85.94 14 GLY B O 1
ATOM 1484 N N . VAL B 1 15 ? -12.906 11.453 0.75 1 87.38 15 VAL B N 1
ATOM 1485 C CA . VAL B 1 15 ? -12.75 12.883 0.517 1 87.38 15 VAL B CA 1
ATOM 1486 C C . VAL B 1 15 ? -12.516 13.148 -0.969 1 87.38 15 VAL B C 1
ATOM 1488 O O . VAL B 1 15 ? -11.812 12.383 -1.635 1 87.38 15 VAL B O 1
ATOM 1491 N N . SER B 1 16 ? -13.117 14.164 -1.45 1 87.81 16 SER B N 1
ATOM 1492 C CA . SER B 1 16 ? -12.875 14.547 -2.836 1 87.81 16 SER B CA 1
ATOM 1493 C C . SER B 1 16 ? -11.484 15.156 -3.006 1 87.81 16 SER B C 1
ATOM 1495 O O . SER B 1 16 ? -11.109 16.078 -2.273 1 87.81 16 SER B O 1
ATOM 1497 N N . ILE B 1 17 ? -10.742 14.703 -3.953 1 87.12 17 ILE B N 1
ATOM 1498 C CA . ILE B 1 17 ? -9.406 15.234 -4.195 1 87.12 17 ILE B CA 1
ATOM 1499 C C . ILE B 1 17 ? -9.336 15.82 -5.605 1 87.12 17 ILE B C 1
ATOM 1501 O O . ILE B 1 17 ? -8.258 16.203 -6.07 1 87.12 17 ILE B O 1
ATOM 1505 N N . ASP B 1 18 ? -10.477 15.719 -6.285 1 80.94 18 ASP B N 1
ATOM 1506 C CA . ASP B 1 18 ? -10.586 16.422 -7.559 1 80.94 18 ASP B CA 1
ATOM 1507 C C . ASP B 1 18 ? -11.031 17.875 -7.355 1 80.94 18 ASP B C 1
ATOM 1509 O O . ASP B 1 18 ? -12.156 18.234 -7.699 1 80.94 18 ASP B O 1
ATOM 1513 N N . THR B 1 19 ? -10.18 18.531 -6.512 1 72.81 19 THR B N 1
ATOM 1514 C CA . THR B 1 19 ? -10.688 19.844 -6.156 1 72.81 19 THR B CA 1
ATOM 1515 C C . THR B 1 19 ? -10.016 20.922 -6.996 1 72.81 19 THR B C 1
ATOM 1517 O O . THR B 1 19 ? -8.875 20.766 -7.438 1 72.81 19 THR B O 1
ATOM 1520 N N . GLY B 1 20 ? -10.805 21.75 -7.527 1 62.12 20 GLY B N 1
ATOM 1521 C CA . GLY B 1 20 ? -10.352 22.906 -8.297 1 62.12 20 GLY B CA 1
ATOM 1522 C C . GLY B 1 20 ? -9.344 23.766 -7.555 1 62.12 20 GLY B C 1
ATOM 1523 O O . GLY B 1 20 ? -9.094 23.547 -6.367 1 62.12 20 GLY B O 1
ATOM 1524 N N . PRO B 1 21 ? -8.508 24.484 -8.227 1 60.97 21 PRO B N 1
ATOM 1525 C CA . PRO B 1 21 ? -7.43 25.312 -7.672 1 60.97 21 PRO B CA 1
ATOM 1526 C C . PRO B 1 21 ? -7.898 26.203 -6.527 1 60.97 21 PRO B C 1
ATOM 1528 O O . PRO B 1 21 ? -7.078 26.719 -5.758 1 60.97 21 PRO B O 1
ATOM 1531 N N . PHE B 1 22 ? -9.219 26.359 -6.34 1 60.31 22 PHE B N 1
ATOM 1532 C CA . PHE B 1 22 ? -9.711 27.391 -5.438 1 60.31 22 PHE B CA 1
ATOM 1533 C C . PHE B 1 22 ? -10.211 26.797 -4.137 1 60.31 22 PHE B C 1
ATOM 1535 O O . PHE B 1 22 ? -10.555 27.516 -3.197 1 60.31 22 PHE B O 1
ATOM 1542 N N . GLU B 1 23 ? -10.398 25.469 -4.117 1 61.22 23 GLU B N 1
ATOM 1543 C CA . GLU B 1 23 ? -10.984 24.922 -2.896 1 61.22 23 GLU B CA 1
ATOM 1544 C C . GLU B 1 23 ? -9.938 24.766 -1.799 1 61.22 23 GLU B C 1
ATOM 1546 O O . GLU B 1 23 ? -8.93 24.078 -1.984 1 61.22 23 GLU B O 1
ATOM 1551 N N . THR B 1 24 ? -10.141 25.641 -0.7 1 65.44 24 THR B N 1
ATOM 1552 C CA . THR B 1 24 ? -9.156 25.703 0.37 1 65.44 24 THR B CA 1
ATOM 1553 C C . THR B 1 24 ? -9.539 24.766 1.517 1 65.44 24 THR B C 1
ATOM 1555 O O . THR B 1 24 ? -8.703 24.438 2.365 1 65.44 24 THR B O 1
ATOM 1558 N N . VAL B 1 25 ? -10.875 24.344 1.497 1 75.62 25 VAL B N 1
ATOM 1559 C CA . VAL B 1 25 ? -11.242 23.516 2.646 1 75.62 25 VAL B CA 1
ATOM 1560 C C . VAL B 1 25 ? -11.961 22.25 2.17 1 75.62 25 VAL B C 1
ATOM 1562 O O . VAL B 1 25 ? -12.812 22.312 1.279 1 75.62 25 VAL B O 1
ATOM 1565 N N . HIS B 1 26 ? -11.5 21.203 2.689 1 84.75 26 HIS B N 1
ATOM 1566 C CA . HIS B 1 26 ? -12.023 19.906 2.311 1 84.75 26 HIS B CA 1
ATOM 1567 C C . HIS B 1 26 ? -12.805 19.266 3.459 1 84.75 26 HIS B C 1
ATOM 1569 O O . HIS B 1 26 ? -12.797 19.781 4.578 1 84.75 26 HIS B O 1
ATOM 1575 N N . ARG B 1 27 ? -13.688 18.312 3.076 1 85.69 27 ARG B N 1
ATOM 1576 C CA . ARG B 1 27 ? -14.445 17.609 4.102 1 85.69 27 ARG B CA 1
ATOM 1577 C C . ARG B 1 27 ? -14.406 16.109 3.869 1 85.69 27 ARG B C 1
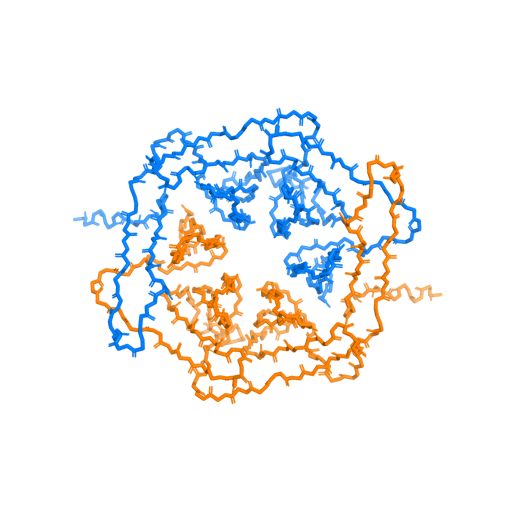ATOM 1579 O O . ARG B 1 27 ? -14.609 15.641 2.746 1 85.69 27 ARG B O 1
ATOM 1586 N N . TRP B 1 28 ? -14.086 15.461 4.965 1 89.88 28 TRP B N 1
ATOM 1587 C CA . TRP B 1 28 ? -14.203 14 4.93 1 89.88 28 TRP B CA 1
ATOM 1588 C C . TRP B 1 28 ? -15.656 13.57 5.113 1 89.88 28 TRP B C 1
ATOM 1590 O O . TRP B 1 28 ? -16.406 14.203 5.871 1 89.88 28 TRP B O 1
ATOM 1600 N N . ARG B 1 29 ? -15.953 12.523 4.41 1 84.56 29 ARG B N 1
ATOM 1601 C CA . ARG B 1 29 ? -17.266 11.922 4.59 1 84.56 29 ARG B CA 1
ATOM 1602 C C . ARG B 1 29 ? -17.156 10.461 5.004 1 84.56 29 ARG B C 1
ATOM 1604 O O . ARG B 1 29 ? -16.344 9.711 4.434 1 84.56 29 ARG B O 1
ATOM 1611 N N . ARG B 1 30 ? -17.953 10.164 5.988 1 81.38 30 ARG B N 1
ATOM 1612 C CA . ARG B 1 30 ? -18.016 8.773 6.422 1 81.38 30 ARG B CA 1
ATOM 1613 C C . ARG B 1 30 ? -19.078 8 5.645 1 81.38 30 ARG B C 1
ATOM 1615 O O . ARG B 1 30 ? -20.203 8.477 5.484 1 81.38 30 ARG B O 1
ATOM 1622 N N . MET B 1 31 ? -18.625 6.945 5.133 1 75.06 31 MET B N 1
ATOM 1623 C CA . MET B 1 31 ? -19.594 6.102 4.426 1 75.06 31 MET B CA 1
ATOM 1624 C C . MET B 1 31 ? -20.266 5.121 5.383 1 75.06 31 MET B C 1
ATOM 1626 O O . MET B 1 31 ? -19.734 4.852 6.465 1 75.06 31 MET B O 1
ATOM 1630 N N . PRO B 1 32 ? -21.547 4.691 4.984 1 65.31 32 PRO B N 1
ATOM 1631 C CA . PRO B 1 32 ? -22.266 3.775 5.867 1 65.31 32 PRO B CA 1
ATOM 1632 C C . PRO B 1 32 ? -21.406 2.598 6.324 1 65.31 32 PRO B C 1
ATOM 1634 O O . PRO B 1 32 ? -20.531 2.152 5.59 1 65.31 32 PRO B O 1
ATOM 1637 N N . ASP B 1 33 ? -21.688 2.355 7.648 1 60.41 33 ASP B N 1
ATOM 1638 C CA . ASP B 1 33 ? -20.953 1.238 8.25 1 60.41 33 ASP B CA 1
ATOM 1639 C C . ASP B 1 33 ? -21.109 -0.03 7.414 1 60.41 33 ASP B C 1
ATOM 1641 O O . ASP B 1 33 ? -22.156 -0.246 6.793 1 60.41 33 ASP B O 1
ATOM 1645 N N . CYS B 1 34 ? -19.984 -0.489 7.047 1 55 34 CYS B N 1
ATOM 1646 C CA . CYS B 1 34 ? -20.078 -1.822 6.461 1 55 34 CYS B CA 1
ATOM 1647 C C . CYS B 1 34 ? -21 -2.717 7.27 1 55 34 CYS B C 1
ATOM 1649 O O . CYS B 1 34 ? -20.859 -2.826 8.484 1 55 34 CYS B O 1
ATOM 1651 N N . ASP B 1 35 ? -22.312 -2.662 7.078 1 50.09 35 ASP B N 1
ATOM 1652 C CA . ASP B 1 35 ? -23.172 -3.545 7.871 1 50.09 35 ASP B CA 1
ATOM 1653 C C . ASP B 1 35 ? -22.344 -4.668 8.508 1 50.09 35 ASP B C 1
ATOM 1655 O O . ASP B 1 35 ? -21.172 -4.84 8.188 1 50.09 35 ASP B O 1
ATOM 1659 N N . GLU B 1 36 ? -23.266 -5.578 9.133 1 47.06 36 GLU B N 1
ATOM 1660 C CA . GLU B 1 36 ? -22.906 -6.785 9.867 1 47.06 36 GLU B CA 1
ATOM 1661 C C . GLU B 1 36 ? -21.688 -7.457 9.258 1 47.06 36 GLU B C 1
ATOM 1663 O O . GLU B 1 36 ? -20.844 -7.988 9.977 1 47.06 36 GLU B O 1
ATOM 1668 N N . PHE B 1 37 ? -21.75 -7.809 7.98 1 46.28 37 PHE B N 1
ATOM 1669 C CA . PHE B 1 37 ? -20.984 -8.922 7.434 1 46.28 37 PHE B CA 1
ATOM 1670 C C . PHE B 1 37 ? -19.594 -8.469 7.012 1 46.28 37 PHE B C 1
ATOM 1672 O O . PHE B 1 37 ? -18.797 -9.281 6.543 1 46.28 37 PHE B O 1
ATOM 1679 N N . VAL B 1 38 ? -19.25 -7.188 6.789 1 53.25 38 VAL B N 1
ATOM 1680 C CA . VAL B 1 38 ? -18.266 -6.898 5.746 1 53.25 38 VAL B CA 1
ATOM 1681 C C . VAL B 1 38 ? -16.859 -7.184 6.262 1 53.25 38 VAL B C 1
ATOM 1683 O O . VAL B 1 38 ? -15.906 -7.238 5.484 1 53.25 38 VAL B O 1
ATOM 1686 N N . GLY B 1 39 ? -16.766 -7.863 7.246 1 62.69 39 GLY B N 1
ATOM 1687 C CA . GLY B 1 39 ? -15.469 -8.508 7.449 1 62.69 39 GLY B CA 1
ATOM 1688 C C . GLY B 1 39 ? -14.797 -8.109 8.75 1 62.69 39 GLY B C 1
ATOM 1689 O O . GLY B 1 39 ? -15.367 -7.344 9.539 1 62.69 39 GLY B O 1
ATOM 1690 N N . ALA B 1 40 ? -13.898 -8.773 9.148 1 65.94 40 ALA B N 1
ATOM 1691 C CA . ALA B 1 40 ? -13.102 -8.625 10.367 1 65.94 40 ALA B CA 1
ATOM 1692 C C . ALA B 1 40 ? -12.43 -7.258 10.414 1 65.94 40 ALA B C 1
ATOM 1694 O O . ALA B 1 40 ? -12.109 -6.68 9.367 1 65.94 40 ALA B O 1
ATOM 1695 N N . ARG B 1 41 ? -12.445 -6.613 11.562 1 84 41 ARG B N 1
ATOM 1696 C CA . ARG B 1 41 ? -11.445 -5.574 11.773 1 84 41 ARG B CA 1
ATOM 1697 C C . ARG B 1 41 ? -10.078 -6.02 11.266 1 84 41 ARG B C 1
ATOM 1699 O O . ARG B 1 41 ? -9.719 -7.191 11.398 1 84 41 ARG B O 1
ATOM 1706 N N . ARG B 1 42 ? -9.484 -5.062 10.492 1 90.75 42 ARG B N 1
ATOM 1707 C CA . ARG B 1 42 ? -8.227 -5.539 9.93 1 90.75 42 ARG B CA 1
ATOM 1708 C C . ARG B 1 42 ? -7.219 -4.402 9.797 1 90.75 42 ARG B C 1
ATOM 1710 O O . ARG B 1 42 ? -7.602 -3.23 9.766 1 90.75 42 ARG B O 1
ATOM 1717 N N . SER B 1 43 ? -6.008 -4.738 9.852 1 94 43 SER B N 1
ATOM 1718 C CA . SER B 1 43 ? -4.871 -3.881 9.516 1 94 43 SER B CA 1
ATOM 1719 C C . SER B 1 43 ? -3.859 -4.617 8.648 1 94 43 SER B C 1
ATOM 1721 O O . SER B 1 43 ? -3.928 -5.84 8.508 1 94 43 SER B O 1
ATOM 1723 N N . LYS B 1 44 ? -3.008 -3.842 7.953 1 96.94 44 LYS B N 1
ATOM 1724 C CA . LYS B 1 44 ? -1.902 -4.383 7.172 1 96.94 44 LYS B CA 1
ATOM 1725 C C . LYS B 1 44 ? -2.412 -5.129 5.941 1 96.94 44 LYS B C 1
ATOM 1727 O O . LYS B 1 44 ? -1.752 -6.043 5.441 1 96.94 44 LYS B O 1
ATOM 1732 N N . HIS B 1 45 ? -3.689 -4.844 5.57 1 96.5 45 HIS B N 1
ATOM 1733 C CA . HIS B 1 45 ? -4.277 -5.309 4.324 1 96.5 45 HIS B CA 1
ATOM 1734 C C . HIS B 1 45 ? -3.912 -4.391 3.162 1 96.5 45 HIS B C 1
ATOM 1736 O O . HIS B 1 45 ? -3.223 -3.385 3.355 1 96.5 45 HIS B O 1
ATOM 1742 N N . THR B 1 46 ? -4.289 -4.781 1.983 1 98 46 THR B N 1
ATOM 1743 C CA . THR B 1 46 ? -4.18 -3.902 0.824 1 98 46 THR B CA 1
ATOM 1744 C C . THR B 1 46 ? -5.562 -3.52 0.303 1 98 46 THR B C 1
ATOM 1746 O O . THR B 1 46 ? -6.539 -4.234 0.536 1 98 46 THR B O 1
ATOM 1749 N N . ALA B 1 47 ? -5.637 -2.418 -0.339 1 96.12 47 ALA B N 1
ATOM 1750 C CA . ALA B 1 47 ? -6.836 -1.916 -1.002 1 96.12 47 ALA B CA 1
ATOM 1751 C C . ALA B 1 47 ? -6.512 -1.376 -2.391 1 96.12 47 ALA B C 1
ATOM 1753 O O . ALA B 1 47 ? -5.539 -0.633 -2.564 1 96.12 47 ALA B O 1
ATOM 1754 N N . VAL B 1 48 ? -7.309 -1.784 -3.396 1 97.12 48 VAL B N 1
ATOM 1755 C CA . VAL B 1 48 ? -7.133 -1.28 -4.754 1 97.12 48 VAL B CA 1
ATOM 1756 C C . VAL B 1 48 ? -8.492 -0.911 -5.348 1 97.12 48 VAL B C 1
ATOM 1758 O O . VAL B 1 48 ? -9.516 -1.49 -4.977 1 97.12 48 VAL B O 1
ATOM 1761 N N . ALA B 1 49 ? -8.461 0.012 -6.227 1 96.38 49 ALA B N 1
ATOM 1762 C CA . ALA B 1 49 ? -9.68 0.386 -6.953 1 96.38 49 ALA B CA 1
ATOM 1763 C C . ALA B 1 49 ? -9.688 -0.227 -8.352 1 96.38 49 ALA B C 1
ATOM 1765 O O . ALA B 1 49 ? -8.656 -0.305 -9.016 1 96.38 49 ALA B O 1
ATOM 1766 N N . TYR B 1 50 ? -10.82 -0.664 -8.758 1 96.31 50 TYR B N 1
ATOM 1767 C CA . TYR B 1 50 ? -11.047 -1.134 -10.117 1 96.31 50 TYR B CA 1
ATOM 1768 C C . TYR B 1 50 ? -12.484 -0.88 -10.555 1 96.31 50 TYR B C 1
ATOM 1770 O O . TYR B 1 50 ? -13.43 -1.334 -9.898 1 96.31 50 TYR B O 1
ATOM 1778 N N . LYS B 1 51 ? -12.594 -0.098 -11.617 1 94.44 51 LYS B N 1
ATOM 1779 C CA . LYS B 1 51 ? -13.906 0.342 -12.086 1 94.44 51 LYS B CA 1
ATOM 1780 C C . LYS B 1 51 ? -14.719 0.953 -10.953 1 94.44 51 LYS B C 1
ATOM 1782 O O . LYS B 1 51 ? -14.289 1.919 -10.32 1 94.44 51 LYS B O 1
ATOM 1787 N N . ASP B 1 52 ? -15.891 0.399 -10.586 1 92.94 52 ASP B N 1
ATOM 1788 C CA . ASP B 1 52 ? -16.781 1.051 -9.625 1 92.94 52 ASP B CA 1
ATOM 1789 C C . ASP B 1 52 ? -16.672 0.391 -8.25 1 92.94 52 ASP B C 1
ATOM 1791 O O . ASP B 1 52 ? -17.609 0.464 -7.449 1 92.94 52 ASP B O 1
ATOM 1795 N N . ALA B 1 53 ? -15.477 -0.191 -8.031 1 93.75 53 ALA B N 1
ATOM 1796 C CA . ALA B 1 53 ? -15.383 -0.894 -6.758 1 93.75 53 ALA B CA 1
ATOM 1797 C C . ALA B 1 53 ? -13.984 -0.772 -6.164 1 93.75 53 ALA B C 1
ATOM 1799 O O . ALA B 1 53 ? -13.023 -0.491 -6.883 1 93.75 53 ALA B O 1
ATOM 1800 N N . ILE B 1 54 ? -13.938 -0.933 -4.891 1 93.62 54 ILE B N 1
ATOM 1801 C CA . ILE B 1 54 ? -12.688 -1.071 -4.152 1 93.62 54 ILE B CA 1
ATOM 1802 C C . ILE B 1 54 ? -12.578 -2.488 -3.592 1 93.62 54 ILE B C 1
ATOM 1804 O O . ILE B 1 54 ? -13.531 -3.018 -3.025 1 93.62 54 ILE B O 1
ATOM 1808 N N . TYR B 1 55 ? -11.453 -3.064 -3.787 1 95.12 55 TYR B N 1
ATOM 1809 C CA . TYR B 1 55 ? -11.188 -4.422 -3.324 1 95.12 55 TYR B CA 1
ATOM 1810 C C . TYR B 1 55 ? -10.164 -4.422 -2.197 1 95.12 55 TYR B C 1
ATOM 1812 O O . TYR B 1 55 ? -9.164 -3.703 -2.26 1 95.12 55 TYR B O 1
ATOM 1820 N N . VAL B 1 56 ? -10.438 -5.18 -1.156 1 94.69 56 VAL B N 1
ATOM 1821 C CA . VAL B 1 56 ? -9.562 -5.32 0.004 1 94.69 56 VAL B CA 1
ATOM 1822 C C . VAL B 1 56 ? -9.125 -6.777 0.151 1 94.69 56 VAL B C 1
ATOM 1824 O O . VAL B 1 56 ? -9.945 -7.691 0.015 1 94.69 56 VAL B O 1
ATOM 1827 N N . PHE B 1 57 ? -7.852 -6.965 0.381 1 96.94 57 PHE B N 1
ATOM 1828 C CA . PHE B 1 57 ? -7.383 -8.336 0.547 1 96.94 57 PHE B CA 1
ATOM 182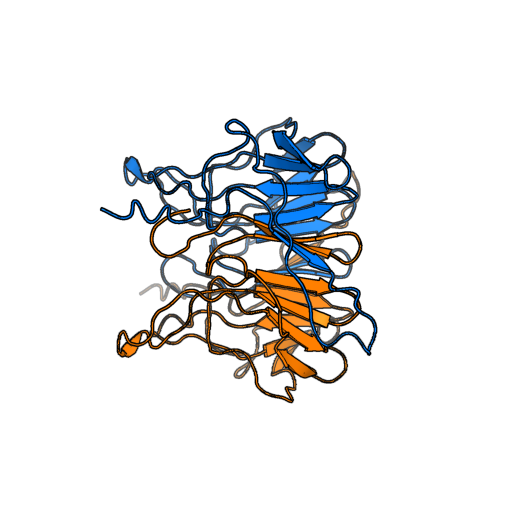9 C C . PHE B 1 57 ? -6.473 -8.453 1.763 1 96.94 57 PHE B C 1
ATOM 1831 O O . PHE B 1 57 ? -5.586 -7.617 1.964 1 96.94 57 PHE B O 1
ATOM 1838 N N . GLY B 1 58 ? -6.699 -9.492 2.561 1 96.38 58 GLY B N 1
ATOM 1839 C CA . GLY B 1 58 ? -5.785 -9.922 3.605 1 96.38 58 GLY B CA 1
ATOM 1840 C C . GLY B 1 58 ? -5.789 -9.008 4.816 1 96.38 58 GLY B C 1
ATOM 1841 O O . GLY B 1 58 ? -6.785 -8.336 5.094 1 96.38 58 GLY B O 1
ATOM 1842 N N . GLY B 1 59 ? -4.699 -9.125 5.57 1 95.81 59 GLY B N 1
ATOM 1843 C CA . GLY B 1 59 ? -4.555 -8.336 6.785 1 95.81 59 GLY B CA 1
ATOM 1844 C C . GLY B 1 59 ? -4.598 -9.18 8.047 1 95.81 59 GLY B C 1
ATOM 1845 O O . GLY B 1 59 ? -4.582 -10.406 7.984 1 95.81 59 GLY B O 1
ATOM 1846 N N . ASP B 1 60 ? -4.473 -8.422 9.031 1 93.62 60 ASP B N 1
ATOM 1847 C CA . ASP B 1 60 ? -4.484 -8.969 10.391 1 93.62 60 ASP B CA 1
ATOM 1848 C C . ASP B 1 60 ? -5.711 -8.492 11.164 1 93.62 60 ASP B C 1
ATOM 1850 O O . ASP B 1 60 ? -5.969 -7.293 11.25 1 93.62 60 ASP B O 1
ATOM 1854 N N . ASN B 1 61 ? -6.445 -9.414 11.789 1 89.12 61 ASN B N 1
ATOM 1855 C CA . ASN B 1 61 ? -7.676 -9.016 12.461 1 89.12 61 ASN B CA 1
ATOM 1856 C C . ASN B 1 61 ? -7.426 -8.641 13.914 1 89.12 61 ASN B C 1
ATOM 1858 O O . ASN B 1 61 ? -8.359 -8.336 14.656 1 89.12 61 ASN B O 1
ATOM 1862 N N . GLY B 1 62 ? -6.215 -8.734 14.375 1 86.25 62 GLY B N 1
ATOM 1863 C CA . GLY B 1 62 ? -5.852 -8.336 15.727 1 86.25 62 GLY B CA 1
ATOM 1864 C C . GLY B 1 62 ? -6.086 -9.43 16.75 1 86.25 62 GLY B C 1
ATOM 1865 O O . GLY B 1 62 ? -5.773 -9.258 17.938 1 86.25 62 GLY B O 1
ATOM 1866 N N . ARG B 1 63 ? -6.672 -10.438 16.344 1 85.75 63 ARG B N 1
ATOM 1867 C CA . ARG B 1 63 ? -6.922 -11.57 17.234 1 85.75 63 ARG B CA 1
ATOM 1868 C C . ARG B 1 63 ? -6.098 -12.789 16.812 1 85.75 63 ARG B C 1
ATOM 1870 O O . ARG B 1 63 ? -6.613 -13.898 16.75 1 85.75 63 ARG B O 1
ATOM 1877 N N . LYS B 1 64 ? -4.879 -12.469 16.422 1 85.5 64 LYS B N 1
ATOM 1878 C CA . LYS B 1 64 ? -3.891 -13.477 16.047 1 85.5 64 LYS B CA 1
ATOM 1879 C C . LYS B 1 64 ? -4.344 -14.258 14.82 1 85.5 64 LYS B C 1
ATOM 1881 O O . LYS B 1 64 ? -4.07 -15.453 14.695 1 85.5 64 LYS B O 1
ATOM 1886 N N . ASN B 1 65 ? -5.137 -13.625 14.039 1 90.81 65 ASN B N 1
ATOM 1887 C CA . ASN B 1 65 ? -5.59 -14.266 12.812 1 90.81 65 ASN B CA 1
ATOM 1888 C C . ASN B 1 65 ? -5.301 -13.398 11.586 1 90.81 65 ASN B C 1
ATOM 1890 O O . ASN B 1 65 ? -5.727 -12.25 11.523 1 90.81 65 ASN B O 1
ATOM 1894 N N . MET B 1 66 ? -4.539 -14.031 10.656 1 94.12 66 MET B N 1
ATOM 1895 C CA . MET B 1 66 ? -4.352 -13.398 9.352 1 94.12 66 MET B CA 1
ATOM 1896 C C . MET B 1 66 ? -5.516 -13.727 8.422 1 94.12 66 MET B C 1
ATOM 1898 O O . MET B 1 66 ? -6.164 -14.758 8.57 1 94.12 66 MET B O 1
ATOM 1902 N N . LEU B 1 67 ? -5.766 -12.859 7.531 1 94.25 67 LEU B N 1
ATOM 1903 C CA . LEU B 1 67 ? -6.93 -12.984 6.656 1 94.25 67 LEU B CA 1
ATOM 1904 C C . LEU B 1 67 ? -6.5 -13.211 5.215 1 94.25 67 LEU B C 1
ATOM 1906 O O . LEU B 1 67 ? -5.391 -12.836 4.824 1 94.25 67 LEU B O 1
ATOM 1910 N N . ASN B 1 68 ? -7.348 -13.844 4.398 1 96.19 68 ASN B N 1
ATOM 1911 C CA . ASN B 1 68 ? -7.109 -13.969 2.967 1 96.19 68 ASN B CA 1
ATOM 1912 C C . ASN B 1 68 ? -8.398 -13.812 2.168 1 96.19 68 ASN B C 1
ATOM 1914 O O . ASN B 1 68 ? -8.508 -14.305 1.044 1 96.19 68 ASN B O 1
ATOM 1918 N N . ASP B 1 69 ? -9.367 -13.234 2.787 1 93.94 69 ASP B N 1
ATOM 1919 C CA . ASP B 1 69 ? -10.594 -12.945 2.057 1 93.94 69 ASP B CA 1
ATOM 1920 C C . ASP B 1 69 ? -10.43 -11.727 1.15 1 93.94 69 ASP B C 1
ATOM 1922 O O . ASP B 1 69 ? -9.516 -10.922 1.351 1 93.94 69 ASP B O 1
ATOM 1926 N N . VAL B 1 70 ? -11.281 -11.719 0.154 1 95.81 70 VAL B N 1
ATOM 1927 C CA . VAL B 1 70 ? -11.414 -10.547 -0.713 1 95.81 70 VAL B CA 1
ATOM 1928 C C . VAL B 1 70 ? -12.742 -9.859 -0.455 1 95.81 70 VAL B C 1
ATOM 1930 O O . VAL B 1 70 ? -13.812 -10.453 -0.645 1 95.81 70 VAL B O 1
ATOM 1933 N N . LEU B 1 71 ? -12.602 -8.641 -0.001 1 92.19 71 LEU B N 1
ATOM 1934 C CA . LEU B 1 71 ? -13.789 -7.82 0.164 1 92.19 71 LEU B CA 1
ATOM 1935 C C . LEU B 1 71 ? -13.961 -6.859 -1.011 1 92.19 71 LEU B C 1
ATOM 1937 O O . LEU B 1 71 ? -12.969 -6.422 -1.604 1 92.19 71 LEU B O 1
ATOM 1941 N N . ARG B 1 72 ? -15.164 -6.66 -1.301 1 91.94 72 ARG B N 1
ATOM 1942 C CA . ARG B 1 72 ? -15.5 -5.738 -2.381 1 91.94 72 ARG B CA 1
ATOM 1943 C C . ARG B 1 72 ? -16.484 -4.676 -1.904 1 91.94 72 ARG B C 1
ATOM 1945 O O . ARG B 1 72 ? -17.516 -4.996 -1.302 1 91.94 72 ARG B O 1
ATOM 1952 N N . TYR B 1 73 ? -16.141 -3.443 -2.166 1 89 73 TYR B N 1
ATOM 1953 C CA . TYR B 1 73 ? -17.031 -2.318 -1.901 1 89 73 TYR B CA 1
ATOM 1954 C C . TYR B 1 73 ? -17.516 -1.682 -3.201 1 89 73 TYR B C 1
ATOM 1956 O O . TYR B 1 73 ? -16.703 -1.172 -3.982 1 89 73 TYR B O 1
ATOM 1964 N N . ASP B 1 74 ? -18.812 -1.692 -3.346 1 88.88 74 ASP B N 1
ATOM 1965 C CA . ASP B 1 74 ? -19.406 -1.004 -4.488 1 88.88 74 ASP B CA 1
ATOM 1966 C C . ASP B 1 74 ? -19.578 0.485 -4.199 1 88.88 74 ASP B C 1
ATOM 1968 O O . ASP B 1 74 ? -20.359 0.862 -3.32 1 88.88 74 ASP B O 1
ATOM 1972 N N . VAL B 1 75 ? -18.859 1.262 -4.918 1 84.19 75 VAL B N 1
ATOM 1973 C CA . VAL B 1 75 ? -18.812 2.689 -4.617 1 84.19 75 VAL B CA 1
ATOM 1974 C C . VAL B 1 75 ? -20.156 3.334 -4.977 1 84.19 75 VAL B C 1
ATOM 1976 O O . VAL B 1 75 ? -20.609 4.254 -4.297 1 84.19 75 VAL B O 1
ATOM 1979 N N . LYS B 1 76 ? -20.781 2.91 -6.039 1 84.38 76 LYS B N 1
ATOM 1980 C CA . LYS B 1 76 ? -22.047 3.482 -6.477 1 84.38 76 LYS B CA 1
ATOM 1981 C C . LYS B 1 76 ? -23.188 3.078 -5.543 1 84.38 76 LYS B C 1
ATOM 1983 O O . LYS B 1 76 ? -23.984 3.924 -5.113 1 84.38 76 LYS B O 1
ATOM 1988 N N . GLU B 1 77 ? -23.203 1.795 -5.148 1 83.38 77 GLU B N 1
ATOM 1989 C CA . GLU B 1 77 ? -24.266 1.294 -4.289 1 83.38 77 GLU B CA 1
ATOM 1990 C C . GLU B 1 77 ? -23.922 1.475 -2.814 1 83.38 77 GLU B C 1
ATOM 1992 O O . GLU B 1 77 ? -24.766 1.259 -1.942 1 83.38 77 GLU B O 1
ATOM 1997 N N . CYS B 1 78 ? -22.703 1.829 -2.564 1 80.06 78 CYS B N 1
ATOM 1998 C CA . CYS B 1 78 ? -22.219 2.027 -1.201 1 80.06 78 CYS B CA 1
ATOM 1999 C C . CYS B 1 78 ? -22.484 0.797 -0.344 1 80.06 78 CYS B C 1
ATOM 2001 O O . CYS B 1 78 ? -23.078 0.901 0.733 1 80.06 78 CYS B O 1
ATOM 2003 N N . SER B 1 79 ? -21.984 -0.296 -0.805 1 81.31 79 SER B N 1
ATOM 2004 C CA . SER B 1 79 ? -22.219 -1.547 -0.094 1 81.31 79 SER B CA 1
ATOM 2005 C C . SER B 1 79 ? -21 -2.453 -0.135 1 81.31 79 SER B C 1
ATOM 2007 O O . SER B 1 79 ? -20.266 -2.465 -1.123 1 81.31 79 SER B O 1
ATOM 2009 N N . TRP B 1 80 ? -21.016 -3.217 0.978 1 83.94 80 TRP B N 1
ATOM 2010 C CA . TRP B 1 80 ? -19.922 -4.176 1.119 1 83.94 80 TRP B CA 1
ATOM 2011 C C . TRP B 1 80 ? -20.391 -5.59 0.795 1 83.94 80 TRP B C 1
ATOM 2013 O O . TRP B 1 80 ? -21.547 -5.941 1.063 1 83.94 80 TRP B O 1
ATOM 2023 N N . GLY B 1 81 ? -19.453 -6.355 0.269 1 84.38 81 GLY B N 1
ATOM 2024 C CA . GLY B 1 81 ? -19.641 -7.793 0.139 1 84.38 81 GLY B CA 1
ATOM 2025 C C . GLY B 1 81 ? -18.344 -8.555 -0.023 1 84.38 81 GLY B C 1
ATOM 2026 O O . GLY B 1 81 ? -17.297 -7.961 -0.256 1 84.38 81 GLY B O 1
ATOM 2027 N N . ARG B 1 82 ? -18.484 -9.82 0.185 1 89.25 82 ARG B N 1
ATOM 2028 C CA . ARG B 1 82 ? -17.359 -10.695 -0.133 1 89.25 82 ARG B CA 1
ATOM 2029 C C . ARG B 1 82 ? -17.281 -10.953 -1.633 1 89.25 82 ARG B C 1
ATOM 2031 O O . ARG B 1 82 ? -18.281 -11.25 -2.275 1 89.25 82 ARG B O 1
ATOM 2038 N N . ALA B 1 83 ? -16.125 -10.711 -2.16 1 92.56 83 ALA B N 1
ATOM 2039 C CA . ALA B 1 83 ? -15.953 -10.977 -3.586 1 92.56 83 ALA B CA 1
ATOM 2040 C C . ALA B 1 83 ? -15.945 -12.477 -3.869 1 92.56 83 ALA B C 1
ATOM 2042 O O . ALA B 1 83 ? -15.523 -13.273 -3.027 1 92.56 83 ALA B O 1
ATOM 2043 N N . PHE B 1 84 ? -16.422 -12.797 -5.035 1 91.19 84 PHE B N 1
ATOM 2044 C CA . PHE B 1 84 ? -16.375 -14.18 -5.488 1 91.19 84 PHE B CA 1
ATOM 2045 C C . PHE B 1 84 ? -14.945 -14.609 -5.781 1 91.19 84 PHE B C 1
ATOM 2047 O O . PHE B 1 84 ? -14.156 -13.828 -6.32 1 91.19 84 PHE B O 1
ATOM 2054 N N . THR B 1 85 ? -14.664 -15.828 -5.379 1 95.38 85 THR B N 1
ATOM 2055 C CA . THR B 1 85 ? -13.32 -16.328 -5.691 1 95.38 85 THR B CA 1
ATOM 2056 C C . THR B 1 85 ? -13.383 -17.75 -6.219 1 95.38 85 THR B C 1
ATOM 2058 O O . THR B 1 85 ? -14.18 -18.562 -5.746 1 95.38 85 THR B O 1
ATOM 2061 N N . THR B 1 86 ? -12.742 -17.938 -7.301 1 97 86 THR B N 1
ATOM 2062 C CA . THR B 1 86 ? -12.453 -19.266 -7.797 1 97 86 THR B CA 1
ATOM 2063 C C . THR B 1 86 ? -10.945 -19.516 -7.867 1 97 86 THR B C 1
ATOM 2065 O O . THR B 1 86 ? -10.164 -18.562 -7.801 1 97 86 THR B O 1
ATOM 2068 N N . GLY B 1 87 ? -10.523 -20.844 -7.934 1 96.94 87 GLY B N 1
ATOM 2069 C CA . GLY B 1 87 ? -9.109 -21.172 -7.844 1 96.94 87 GLY B CA 1
ATOM 2070 C C . GLY B 1 87 ? -8.602 -21.234 -6.418 1 96.94 87 GLY B C 1
ATOM 2071 O O . GLY B 1 87 ? -9.391 -21.281 -5.473 1 96.94 87 GLY B O 1
ATOM 2072 N N . THR B 1 88 ? -7.332 -21.344 -6.238 1 97.31 88 THR B N 1
ATOM 2073 C CA . THR B 1 88 ? -6.738 -21.438 -4.906 1 97.31 88 THR B CA 1
ATOM 2074 C C . THR B 1 88 ? -6.207 -20.078 -4.457 1 97.31 88 THR B C 1
ATOM 2076 O O . THR B 1 88 ? -5.266 -19.547 -5.051 1 97.31 88 THR B O 1
ATOM 2079 N N . PRO B 1 89 ? -6.777 -19.516 -3.48 1 97.62 89 PRO B N 1
ATOM 2080 C CA . PRO B 1 89 ? -6.293 -18.203 -3.014 1 97.62 89 PRO B CA 1
ATOM 2081 C C . PRO B 1 89 ? -4.941 -18.297 -2.312 1 97.62 89 PRO B C 1
ATOM 2083 O O . PRO B 1 89 ? -4.535 -19.375 -1.881 1 97.62 89 PRO B O 1
ATOM 2086 N N . PRO B 1 90 ? -4.27 -17.172 -2.264 1 98 90 PRO B N 1
ATOM 2087 C CA . PRO B 1 90 ? -3.066 -17.141 -1.427 1 98 90 PRO B CA 1
ATOM 2088 C C . PRO B 1 90 ? -3.359 -17.469 0.036 1 98 90 PRO B C 1
ATOM 2090 O O . PRO B 1 90 ? -4.488 -17.281 0.5 1 98 90 PRO B O 1
ATOM 2093 N N . ALA B 1 91 ? -2.367 -17.938 0.741 1 97.44 91 ALA B N 1
ATOM 2094 C CA . ALA B 1 91 ? -2.473 -18.094 2.189 1 97.44 91 ALA B CA 1
ATOM 2095 C C . ALA B 1 91 ? -2.791 -16.766 2.863 1 97.44 91 ALA B C 1
ATOM 2097 O O . ALA B 1 91 ? -2.438 -15.703 2.348 1 97.44 91 ALA B O 1
ATOM 2098 N N . PRO B 1 92 ? -3.447 -16.891 4.035 1 97.31 92 PRO B N 1
ATOM 2099 C CA . PRO B 1 92 ? -3.607 -15.664 4.809 1 97.31 92 PRO B CA 1
ATOM 2100 C C . PRO B 1 92 ? -2.289 -14.922 5.02 1 97.31 92 PRO B C 1
ATOM 2102 O O . PRO B 1 92 ? -1.256 -15.555 5.262 1 97.31 92 PRO B O 1
ATOM 2105 N N . ARG B 1 93 ? -2.379 -13.578 4.887 1 98.38 93 ARG B N 1
ATOM 2106 C CA . ARG B 1 93 ? -1.125 -12.836 4.945 1 98.38 93 ARG B CA 1
ATOM 2107 C C . ARG B 1 93 ? -1.378 -11.367 5.262 1 98.38 93 ARG B C 1
ATOM 2109 O O . ARG B 1 93 ? -2.498 -10.875 5.105 1 98.38 93 ARG B O 1
ATOM 2116 N N . TYR B 1 94 ? -0.393 -10.781 5.75 1 97.56 94 TYR B N 1
ATOM 2117 C CA . TYR B 1 94 ? -0.396 -9.328 5.859 1 97.56 94 TYR B CA 1
ATOM 2118 C C . TYR B 1 94 ? 0.929 -8.742 5.383 1 97.56 94 TYR B C 1
ATOM 2120 O O . TYR B 1 94 ? 1.882 -9.477 5.117 1 97.56 94 TYR B O 1
ATOM 2128 N N . HIS B 1 95 ? 0.938 -7.379 5.121 1 98.31 95 HIS B N 1
ATOM 2129 C CA . HIS B 1 95 ? 2.105 -6.645 4.656 1 98.31 95 HIS B CA 1
ATOM 2130 C C . HIS B 1 95 ? 2.553 -7.129 3.279 1 98.31 95 HIS B C 1
ATOM 2132 O O . HIS B 1 95 ? 3.748 -7.129 2.975 1 98.31 95 HIS B O 1
ATOM 2138 N N . HIS B 1 96 ? 1.657 -7.66 2.482 1 98.62 96 HIS B N 1
ATOM 2139 C CA . HIS B 1 96 ? 1.856 -7.875 1.054 1 98.62 96 HIS B CA 1
ATOM 2140 C C . HIS B 1 96 ? 1.575 -6.602 0.263 1 98.62 96 HIS B C 1
ATOM 2142 O O . HIS B 1 96 ? 1.072 -5.621 0.816 1 98.62 96 HIS B O 1
ATOM 2148 N N . SER B 1 97 ? 1.987 -6.598 -0.966 1 98.31 97 SER B N 1
ATOM 2149 C CA . SER B 1 97 ? 1.628 -5.496 -1.854 1 98.31 97 SER B CA 1
ATOM 2150 C C . SER B 1 97 ? 0.536 -5.91 -2.834 1 98.31 97 SER B C 1
ATOM 2152 O O . SER B 1 97 ? 0.319 -7.102 -3.062 1 98.31 97 SER B O 1
ATOM 2154 N N . ALA B 1 98 ? -0.16 -4.957 -3.355 1 98.56 98 ALA B N 1
ATOM 2155 C CA . ALA B 1 98 ? -1.189 -5.176 -4.371 1 98.56 98 ALA B CA 1
ATOM 2156 C C . ALA B 1 98 ? -1.185 -4.055 -5.406 1 98.56 98 ALA B C 1
ATOM 2158 O O . ALA B 1 98 ? -1.028 -2.883 -5.062 1 98.56 98 ALA B O 1
ATOM 2159 N N . VAL B 1 99 ? -1.301 -4.418 -6.684 1 97.69 99 VAL B N 1
ATOM 2160 C CA . VAL B 1 99 ? -1.453 -3.479 -7.789 1 97.69 99 VAL B CA 1
ATOM 2161 C C . VAL B 1 99 ? -2.545 -3.969 -8.734 1 97.69 99 VAL B C 1
ATOM 2163 O O . VAL B 1 99 ? -2.908 -5.145 -8.719 1 97.69 99 VAL B O 1
ATOM 2166 N N . VAL B 1 100 ? -3.082 -3.035 -9.5 1 97.12 100 VAL B N 1
ATOM 2167 C CA . VAL B 1 100 ? -4.051 -3.387 -10.539 1 97.12 100 VAL B CA 1
ATOM 2168 C C . VAL B 1 100 ? -3.453 -3.117 -11.914 1 97.12 100 VAL B C 1
ATOM 2170 O O . VAL B 1 100 ? -2.814 -2.086 -12.133 1 97.12 100 VAL B O 1
ATOM 2173 N N . TYR B 1 101 ? -3.629 -4.09 -12.781 1 95.94 101 TYR B N 1
ATOM 2174 C CA . TYR B 1 1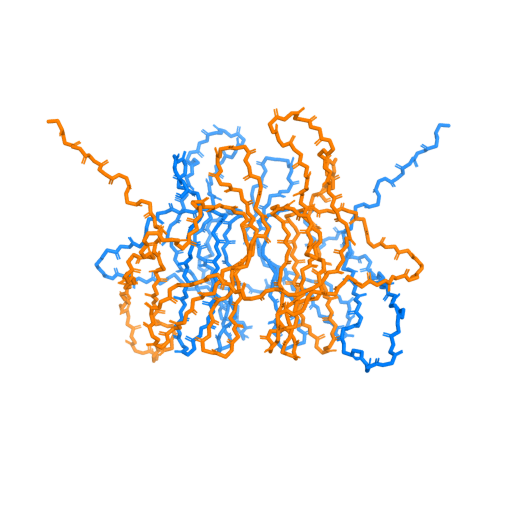01 ? -3.193 -3.934 -14.164 1 95.94 101 TYR B CA 1
ATOM 2175 C C . TYR B 1 101 ? -4.062 -4.758 -15.109 1 95.94 101 TYR B C 1
ATOM 2177 O O . TYR B 1 101 ? -4.293 -5.945 -14.867 1 95.94 101 TYR B O 1
ATOM 2185 N N . ASN B 1 102 ? -4.598 -4.156 -16.062 1 95.25 102 ASN B N 1
ATOM 2186 C CA . ASN B 1 102 ? -5.348 -4.801 -17.141 1 95.25 102 ASN B CA 1
ATOM 2187 C C . ASN B 1 102 ? -6.402 -5.758 -16.594 1 95.25 102 ASN B C 1
ATOM 2189 O O . ASN B 1 102 ? -6.469 -6.918 -17 1 95.25 102 ASN B O 1
ATOM 2193 N N . GLY B 1 103 ? -7.215 -5.285 -15.648 1 96.06 103 GLY B N 1
ATOM 2194 C CA . GLY B 1 103 ? -8.375 -6.012 -15.156 1 96.06 103 GLY B CA 1
ATOM 2195 C C . GLY B 1 103 ? -8.023 -7.078 -14.133 1 96.06 103 GLY B C 1
ATOM 2196 O O . GLY B 1 103 ? -8.867 -7.898 -13.773 1 96.06 103 GLY B O 1
ATOM 2197 N N . SER B 1 104 ? -6.746 -7.062 -13.68 1 97.31 104 SER B N 1
ATOM 2198 C CA . SER B 1 104 ? -6.34 -8.016 -12.648 1 97.31 104 SER B CA 1
ATOM 2199 C C . SER B 1 104 ? -5.668 -7.309 -11.477 1 97.31 104 SER B C 1
ATOM 2201 O O . SER B 1 104 ? -5.043 -6.262 -11.648 1 97.31 104 SER B O 1
ATOM 2203 N N . MET B 1 105 ? -5.883 -7.844 -10.305 1 97.94 105 MET B N 1
ATOM 2204 C CA . MET B 1 105 ? -5.102 -7.48 -9.133 1 97.94 105 MET B CA 1
ATOM 2205 C C . MET B 1 105 ? -3.955 -8.461 -8.914 1 97.94 105 MET B C 1
ATOM 2207 O O . MET B 1 105 ? -4.16 -9.68 -8.961 1 97.94 105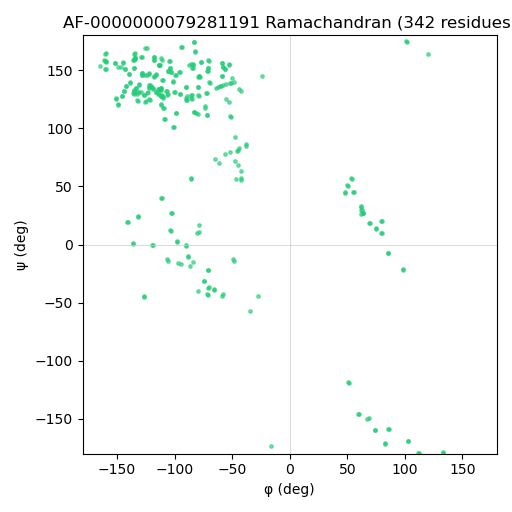 MET B O 1
ATOM 2211 N N . PHE B 1 106 ? -2.762 -7.934 -8.742 1 97.88 106 PHE B N 1
ATOM 2212 C CA . PHE B 1 106 ? -1.586 -8.75 -8.461 1 97.88 106 PHE B CA 1
ATOM 2213 C C . PHE B 1 106 ? -1.116 -8.539 -7.027 1 97.88 106 PHE B C 1
ATOM 2215 O O . PHE B 1 106 ? -0.922 -7.402 -6.59 1 97.88 106 PHE B O 1
ATOM 2222 N N . ILE B 1 107 ? -0.983 -9.656 -6.312 1 98.12 107 ILE B N 1
ATOM 2223 C CA . ILE B 1 107 ? -0.509 -9.625 -4.934 1 98.12 107 ILE B CA 1
ATOM 2224 C C . ILE B 1 107 ? 0.85 -10.32 -4.844 1 98.12 107 ILE B C 1
ATOM 2226 O O . ILE B 1 107 ? 1.046 -11.398 -5.414 1 98.12 107 ILE B O 1
ATOM 2230 N N . PHE B 1 108 ? 1.754 -9.633 -4.141 1 98.12 108 PHE B N 1
ATOM 2231 C CA . PHE B 1 108 ? 3.09 -10.203 -4 1 98.12 108 PHE B CA 1
ATOM 2232 C C . PHE B 1 108 ? 3.533 -10.188 -2.543 1 98.12 108 PHE B C 1
ATOM 2234 O O . PHE B 1 108 ? 3.312 -9.203 -1.83 1 98.12 108 PHE B O 1
ATOM 2241 N N . GLY B 1 109 ? 4.137 -11.273 -2.131 1 97.88 109 GLY B N 1
ATOM 2242 C CA . GLY B 1 109 ? 4.848 -11.344 -0.865 1 97.88 109 GLY B CA 1
ATOM 2243 C C . GLY B 1 109 ? 3.932 -11.242 0.34 1 97.88 109 GLY B C 1
ATOM 2244 O O . GLY B 1 109 ? 2.795 -11.719 0.301 1 97.88 109 GLY B O 1
ATOM 2245 N N . GLY B 1 110 ? 4.477 -10.703 1.386 1 98.06 110 GLY B N 1
ATOM 2246 C CA . GLY B 1 110 ? 3.775 -10.625 2.658 1 98.06 110 GLY B CA 1
ATOM 2247 C C . GLY B 1 110 ? 4.223 -11.68 3.654 1 98.06 110 GLY B C 1
ATOM 2248 O O . GLY B 1 110 ? 5.105 -12.484 3.355 1 98.06 110 GLY B O 1
ATOM 2249 N N . TYR B 1 111 ? 3.67 -11.484 4.746 1 97.75 111 TYR B N 1
ATOM 2250 C CA . TYR B 1 111 ? 3.98 -12.375 5.859 1 97.75 111 TYR B CA 1
ATOM 2251 C C . TYR B 1 111 ? 2.824 -13.328 6.137 1 97.75 111 TYR B C 1
ATOM 2253 O O . TYR B 1 111 ? 1.667 -12.906 6.207 1 97.75 111 TYR B O 1
ATOM 2261 N N . THR B 1 112 ? 3.129 -14.711 6.242 1 97.44 112 THR B N 1
ATOM 2262 C CA . THR B 1 112 ? 2.113 -15.734 6.441 1 97.44 112 THR B CA 1
ATOM 2263 C C . THR B 1 112 ? 2.445 -16.594 7.66 1 97.44 112 THR B C 1
ATOM 2265 O O . THR B 1 112 ? 3.539 -16.484 8.219 1 97.44 112 THR B O 1
ATOM 2268 N N . GLY B 1 113 ? 1.412 -17.406 8.023 1 94.31 113 GLY B N 1
ATOM 2269 C CA . GLY B 1 113 ? 1.612 -18.359 9.094 1 94.31 113 GLY B CA 1
ATOM 2270 C C . GLY B 1 113 ? 0.493 -18.359 10.117 1 94.31 113 GLY B C 1
ATOM 2271 O O . GLY B 1 113 ? -0.551 -17.75 9.906 1 94.31 113 GLY B O 1
ATOM 2272 N N . ASP B 1 114 ? 0.706 -19.219 11.125 1 91.44 114 ASP B N 1
ATOM 2273 C CA . ASP B 1 114 ? -0.224 -19.297 12.25 1 91.44 114 ASP B CA 1
ATOM 2274 C C . ASP B 1 114 ? 0.326 -18.562 13.469 1 91.44 114 ASP B C 1
ATOM 2276 O O . ASP B 1 114 ? 1.146 -19.109 14.211 1 91.44 114 ASP B O 1
ATOM 2280 N N . ILE B 1 115 ? -0.2 -17.422 13.617 1 84 115 ILE B N 1
ATOM 2281 C CA . ILE B 1 115 ? 0.288 -16.578 14.711 1 84 115 ILE B CA 1
ATOM 2282 C C . ILE B 1 115 ? -0.064 -17.219 16.047 1 84 115 ILE B C 1
ATOM 2284 O O . ILE B 1 115 ? 0.728 -17.172 17 1 84 115 ILE B O 1
ATOM 2288 N N . TYR B 1 116 ? -1.284 -17.812 16.078 1 84.81 116 TYR B N 1
ATOM 2289 C CA . TYR B 1 116 ? -1.75 -18.406 17.328 1 84.81 116 TYR B CA 1
ATOM 2290 C C . TYR B 1 116 ? -0.793 -19.484 17.797 1 84.81 116 TYR B C 1
ATOM 2292 O O . TYR B 1 116 ? -0.437 -19.547 18.984 1 84.81 116 TYR B O 1
ATOM 2300 N N . SER B 1 117 ? -0.353 -20.312 16.953 1 86.19 117 SER B N 1
ATOM 2301 C CA . SER B 1 117 ? 0.513 -21.422 17.312 1 86.19 117 SER B CA 1
ATOM 2302 C C . SER B 1 117 ? 1.98 -21.094 17.062 1 86.19 117 SER B C 1
ATOM 2304 O O . SER B 1 117 ? 2.865 -21.891 17.359 1 86.19 117 SER B O 1
ATOM 2306 N N . ASN B 1 118 ? 2.236 -19.844 16.625 1 85.81 118 ASN B N 1
ATOM 2307 C CA . ASN B 1 118 ? 3.59 -19.438 16.266 1 85.81 118 ASN B CA 1
ATOM 2308 C C . ASN B 1 118 ? 4.262 -20.453 15.352 1 85.81 118 ASN B C 1
ATOM 2310 O O . ASN B 1 118 ? 5.387 -20.891 15.617 1 85.81 118 ASN B O 1
ATOM 2314 N N . SER B 1 119 ? 3.521 -20.875 14.398 1 88.75 119 SER B N 1
ATOM 2315 C CA . SER B 1 119 ? 3.99 -21.922 13.484 1 88.75 119 SER B CA 1
ATOM 2316 C C . SER B 1 119 ? 3.963 -21.438 12.039 1 88.75 119 SER B C 1
ATOM 2318 O O . SER B 1 119 ? 3.049 -20.719 11.641 1 88.75 119 SER B O 1
ATOM 2320 N N . ASN B 1 120 ? 5.051 -21.781 11.32 1 91.81 120 ASN B N 1
ATOM 2321 C CA . ASN B 1 120 ? 5.164 -21.562 9.883 1 91.81 120 ASN B CA 1
ATOM 2322 C C . ASN B 1 120 ? 5.102 -20.062 9.547 1 91.81 120 ASN B C 1
ATOM 2324 O O . ASN B 1 120 ? 4.504 -19.688 8.539 1 91.81 120 ASN B O 1
ATOM 2328 N N . LEU B 1 121 ? 5.57 -19.266 10.477 1 93.5 121 LEU B N 1
ATOM 2329 C CA . LEU B 1 121 ? 5.656 -17.844 10.219 1 93.5 121 LEU B CA 1
ATOM 2330 C C . LEU B 1 121 ? 6.793 -17.516 9.258 1 93.5 121 LEU B C 1
ATOM 2332 O O . LEU B 1 121 ? 7.961 -17.781 9.555 1 93.5 121 LEU B O 1
ATOM 2336 N N . GLN B 1 122 ? 6.438 -16.938 8.062 1 95.56 122 GLN B N 1
ATOM 2337 C CA . GLN B 1 122 ? 7.484 -16.656 7.09 1 95.56 122 GLN B CA 1
ATOM 2338 C C . GLN B 1 122 ? 7.039 -15.602 6.086 1 95.56 122 GLN B C 1
ATOM 2340 O O . GLN B 1 122 ? 5.852 -15.508 5.754 1 95.56 122 GLN B O 1
ATOM 2345 N N . ASN B 1 123 ? 8.031 -14.883 5.59 1 96.56 123 ASN B N 1
ATOM 2346 C CA . ASN B 1 123 ? 7.82 -14.031 4.426 1 96.56 123 ASN B CA 1
ATOM 2347 C C . ASN B 1 123 ? 7.625 -14.859 3.156 1 96.56 123 ASN B C 1
ATOM 2349 O O . ASN B 1 123 ? 8.141 -15.977 3.053 1 96.56 123 ASN B O 1
ATOM 2353 N N . LYS B 1 124 ? 6.902 -14.305 2.227 1 97.62 124 LYS B N 1
ATOM 2354 C CA . LYS B 1 124 ? 6.652 -14.977 0.957 1 97.62 124 LYS B CA 1
ATOM 2355 C C . LYS B 1 124 ? 7.227 -14.18 -0.211 1 97.62 124 LYS B C 1
ATOM 2357 O O . LYS B 1 124 ? 7.52 -12.992 -0.074 1 97.62 124 LYS B O 1
ATOM 2362 N N . ASN B 1 125 ? 7.438 -14.875 -1.303 1 96.25 125 ASN B N 1
ATOM 2363 C CA . ASN B 1 125 ? 7.824 -14.234 -2.553 1 96.25 125 ASN B CA 1
ATOM 2364 C C . ASN B 1 125 ? 6.973 -14.719 -3.723 1 96.25 125 ASN B C 1
ATOM 2366 O O . ASN B 1 125 ? 7.434 -14.734 -4.863 1 96.25 125 ASN B O 1
ATOM 2370 N N . ASP B 1 126 ? 5.816 -15.18 -3.393 1 97.06 126 ASP B N 1
ATOM 2371 C CA . ASP B 1 126 ? 4.898 -15.641 -4.426 1 97.06 126 ASP B CA 1
ATOM 2372 C C . ASP B 1 126 ? 4.109 -14.469 -5.02 1 97.06 126 ASP B C 1
ATOM 2374 O O . ASP B 1 126 ? 3.996 -13.414 -4.398 1 97.06 126 ASP B O 1
ATOM 2378 N N . LEU B 1 127 ? 3.693 -14.727 -6.25 1 97.19 127 LEU B N 1
ATOM 2379 C CA . LEU B 1 127 ? 2.859 -13.781 -6.984 1 97.19 127 LEU B CA 1
ATOM 2380 C C . LEU B 1 127 ? 1.541 -14.43 -7.398 1 97.19 127 LEU B C 1
ATOM 2382 O O . LEU B 1 127 ? 1.535 -15.484 -8.039 1 97.19 127 LEU B O 1
ATOM 2386 N N . PHE B 1 128 ? 0.462 -13.781 -7 1 97.69 128 PHE B N 1
ATOM 2387 C CA . PHE B 1 128 ? -0.872 -14.234 -7.375 1 97.69 128 PHE B CA 1
ATOM 2388 C C . PHE B 1 128 ? -1.592 -13.18 -8.203 1 97.69 128 PHE B C 1
ATOM 2390 O O . PHE B 1 128 ? -1.438 -11.984 -7.961 1 97.69 128 PHE B O 1
ATOM 2397 N N . GLU B 1 129 ? -2.311 -13.68 -9.062 1 97.06 129 GLU B N 1
ATOM 2398 C CA . GLU B 1 129 ? -3.217 -12.867 -9.867 1 97.06 129 GLU B CA 1
ATOM 2399 C C . GLU B 1 129 ? -4.676 -13.164 -9.531 1 97.06 129 GLU B C 1
ATOM 2401 O O . GLU B 1 129 ? -5.07 -14.328 -9.438 1 97.06 129 GLU B O 1
ATOM 2406 N N . TYR B 1 130 ? -5.434 -12.188 -9.25 1 97.81 130 TYR B N 1
ATOM 2407 C CA . TYR B 1 130 ? -6.883 -12.266 -9.102 1 97.81 130 TYR B CA 1
ATOM 2408 C C . TYR B 1 130 ? -7.586 -11.594 -10.281 1 97.81 130 TYR B C 1
ATOM 2410 O O . TYR B 1 130 ? -7.566 -10.367 -10.406 1 97.81 130 TYR B O 1
ATOM 2418 N N . LYS B 1 131 ? -8.164 -12.352 -11.125 1 97.06 131 LYS B N 1
ATOM 2419 C CA . LYS B 1 131 ? -8.914 -11.805 -12.25 1 97.06 131 LYS B CA 1
ATOM 2420 C C . LYS B 1 131 ? -10.227 -11.172 -11.789 1 97.06 131 LYS B C 1
ATOM 2422 O O . LYS B 1 131 ? -11.164 -11.875 -11.43 1 97.06 131 LYS B O 1
ATOM 2427 N N . LEU B 1 132 ? -10.297 -9.891 -11.891 1 96.94 132 LEU B N 1
ATOM 2428 C CA . LEU B 1 132 ? -11.367 -9.133 -11.258 1 96.94 132 LEU B CA 1
ATOM 2429 C C . LEU B 1 132 ? -12.695 -9.383 -11.969 1 96.94 132 LEU B C 1
ATOM 2431 O O . LEU B 1 132 ? -13.766 -9.203 -11.383 1 96.94 132 LEU B O 1
ATOM 2435 N N . SER B 1 133 ? -12.695 -9.805 -13.156 1 95 133 SER B N 1
ATOM 2436 C CA . SER B 1 133 ? -13.906 -10.023 -13.938 1 95 133 SER B CA 1
ATOM 2437 C C . SER B 1 133 ? -14.641 -11.273 -13.477 1 95 133 SER B C 1
ATOM 2439 O O . SER B 1 133 ? -15.875 -11.312 -13.477 1 95 133 SER B O 1
ATOM 2441 N N . ASN B 1 134 ? -13.859 -12.289 -12.992 1 96.12 134 ASN B N 1
ATOM 2442 C CA . ASN B 1 134 ? -14.547 -13.539 -12.664 1 96.12 134 ASN B CA 1
ATOM 2443 C C . ASN B 1 134 ? -14.062 -14.102 -11.328 1 96.12 134 ASN B C 1
ATOM 2445 O O . ASN B 1 134 ? -14.453 -15.203 -10.938 1 96.12 134 ASN B O 1
ATOM 2449 N N . GLY B 1 135 ? -13.188 -13.438 -10.68 1 97.06 135 GLY B N 1
ATOM 2450 C CA . GLY B 1 135 ? -12.789 -13.789 -9.328 1 97.06 135 GLY B CA 1
ATOM 2451 C C . GLY B 1 135 ? -11.805 -14.945 -9.273 1 97.06 135 GLY B C 1
ATOM 2452 O O . GLY B 1 135 ? -11.633 -15.57 -8.227 1 97.06 135 GLY B O 1
ATOM 2453 N N . GLN B 1 136 ? -11.141 -15.211 -10.352 1 97.56 136 GLN B N 1
ATOM 2454 C CA . GLN B 1 136 ? -10.234 -16.359 -10.391 1 97.56 136 GLN B CA 1
ATOM 2455 C C . GLN B 1 136 ? -8.859 -15.984 -9.844 1 97.56 136 GLN B C 1
ATOM 2457 O O . GLN B 1 136 ? -8.242 -15.016 -10.297 1 97.56 136 GLN B O 1
ATOM 2462 N N . TRP B 1 137 ? -8.43 -16.797 -8.922 1 97.75 137 TRP B N 1
ATOM 2463 C CA . TRP B 1 137 ? -7.047 -16.703 -8.453 1 97.75 137 TRP B CA 1
ATOM 2464 C C . TRP B 1 137 ? -6.129 -17.594 -9.281 1 97.75 137 TRP B C 1
ATOM 2466 O O . TRP B 1 137 ? -6.457 -18.75 -9.562 1 97.75 137 TRP B O 1
ATOM 2476 N N . VAL B 1 138 ? -5.023 -17.062 -9.641 1 95.44 138 VAL B N 1
ATOM 2477 C CA . VAL B 1 138 ? -3.975 -17.797 -10.336 1 95.44 138 VAL B CA 1
ATOM 2478 C C . VAL B 1 138 ? -2.625 -17.531 -9.672 1 95.44 138 VAL B C 1
ATOM 2480 O O . VAL B 1 138 ? -2.217 -16.375 -9.523 1 95.44 138 VAL B O 1
ATOM 2483 N N . GLU B 1 139 ? -1.973 -18.594 -9.266 1 95.88 139 GLU B N 1
ATOM 2484 C CA . GLU B 1 139 ? -0.595 -18.438 -8.805 1 95.88 139 GLU B CA 1
ATOM 2485 C C . GLU B 1 139 ? 0.384 -18.484 -9.977 1 95.88 139 GLU B C 1
ATOM 2487 O O . GLU B 1 139 ? 0.39 -19.438 -10.75 1 95.88 139 GLU B O 1
ATOM 2492 N N . TRP B 1 140 ? 1.205 -17.453 -10.078 1 94.81 140 TRP B N 1
ATOM 2493 C CA . TRP B 1 140 ? 2.172 -17.406 -11.172 1 94.81 140 TRP B CA 1
ATOM 2494 C C . TRP B 1 140 ? 3.373 -18.297 -10.875 1 94.81 140 TRP B C 1
ATOM 2496 O O . TRP B 1 140 ? 3.828 -18.375 -9.727 1 94.81 140 TRP B O 1
ATOM 2506 N N . LYS B 1 141 ? 3.865 -18.875 -11.953 1 92.94 141 LYS B N 1
ATOM 2507 C CA . LYS B 1 141 ? 5.047 -19.719 -11.867 1 92.94 141 LYS B CA 1
ATOM 2508 C C . LYS B 1 141 ? 6.25 -19.062 -12.547 1 92.94 141 LYS B C 1
ATOM 2510 O O . LYS B 1 141 ? 6.113 -18.453 -13.602 1 92.94 141 LYS B O 1
ATOM 2515 N N . PHE B 1 142 ? 7.367 -19.266 -11.898 1 92.31 142 PHE B N 1
ATOM 2516 C CA . PHE B 1 142 ? 8.555 -18.562 -12.391 1 92.31 142 PHE B CA 1
ATOM 2517 C C . PHE B 1 142 ? 9.703 -19.547 -12.602 1 92.31 142 PHE B C 1
ATOM 2519 O O . PHE B 1 142 ? 9.789 -20.562 -11.922 1 92.31 142 PHE B O 1
ATOM 2526 N N . GLU B 1 143 ? 10.43 -19.188 -13.555 1 90.06 143 GLU B N 1
ATOM 2527 C CA . GLU B 1 143 ? 11.727 -19.828 -13.727 1 90.06 143 GLU B CA 1
ATOM 2528 C C . GLU B 1 143 ? 12.859 -18.906 -13.297 1 90.06 143 GLU B C 1
ATOM 2530 O O . GLU B 1 143 ? 12.719 -17.672 -13.344 1 90.06 143 GLU B O 1
ATOM 2535 N N . GLY B 1 144 ? 13.898 -19.5 -12.828 1 89.62 144 GLY B N 1
ATOM 2536 C CA . GLY B 1 144 ? 15.047 -18.703 -12.422 1 89.62 144 GLY B CA 1
ATOM 2537 C C . GLY B 1 144 ? 14.953 -18.203 -10.992 1 89.62 144 GLY B C 1
ATOM 2538 O O . GLY B 1 144 ? 14.227 -18.766 -10.18 1 89.62 144 GLY B O 1
ATOM 2539 N N . ARG B 1 145 ? 15.68 -17.188 -10.758 1 88.44 145 ARG B N 1
ATOM 2540 C CA . ARG B 1 145 ? 15.773 -16.672 -9.398 1 88.44 145 ARG B CA 1
ATOM 2541 C C . ARG B 1 145 ? 14.555 -15.82 -9.055 1 88.44 145 ARG B C 1
ATOM 2543 O O . ARG B 1 145 ? 14.148 -14.969 -9.852 1 88.44 145 ARG B O 1
ATOM 2550 N N . LEU B 1 146 ? 14.078 -16.062 -7.906 1 90.69 146 LEU B N 1
ATOM 2551 C CA . LEU B 1 146 ? 12.977 -15.25 -7.391 1 90.69 146 LEU B CA 1
ATOM 2552 C C . LEU B 1 146 ? 13.5 -14.125 -6.5 1 90.69 146 LEU B C 1
ATOM 2554 O O . LEU B 1 146 ? 14.57 -14.242 -5.906 1 90.69 146 LEU B O 1
ATOM 2558 N N . PRO B 1 147 ? 12.758 -13.039 -6.531 1 89.81 147 PRO B N 1
ATOM 2559 C CA . PRO B 1 147 ? 13.125 -12.07 -5.496 1 89.81 147 PRO B CA 1
ATOM 2560 C C . PRO B 1 147 ? 13.07 -12.664 -4.09 1 89.81 147 PRO B C 1
ATOM 2562 O O . PRO B 1 147 ? 12.312 -13.602 -3.838 1 89.81 147 PRO B O 1
ATOM 2565 N N . PRO B 1 148 ? 13.891 -12.148 -3.176 1 89.44 148 PRO B N 1
ATOM 2566 C CA . PRO B 1 148 ? 13.797 -12.641 -1.8 1 89.44 148 PRO B CA 1
ATOM 2567 C C . PRO B 1 148 ? 12.406 -12.445 -1.196 1 89.44 148 PRO B C 1
ATOM 2569 O O . PRO B 1 148 ? 11.742 -11.453 -1.479 1 89.44 148 PRO B O 1
ATOM 2572 N N . ALA B 1 149 ? 12.062 -13.422 -0.391 1 94.19 149 ALA B N 1
ATOM 2573 C CA . ALA B 1 149 ? 10.82 -13.289 0.36 1 94.19 149 ALA B CA 1
ATOM 2574 C C . ALA B 1 149 ? 10.844 -12.062 1.265 1 94.19 149 ALA B C 1
ATOM 2576 O O . ALA B 1 149 ? 11.844 -11.805 1.94 1 94.19 149 ALA B O 1
ATOM 2577 N N . ARG B 1 150 ? 9.688 -11.32 1.251 1 94.25 150 ARG B N 1
ATOM 2578 C CA . ARG B 1 150 ? 9.688 -10.07 2.004 1 94.25 150 ARG B CA 1
ATOM 2579 C C . ARG B 1 150 ? 8.273 -9.617 2.318 1 94.25 150 ARG B C 1
ATOM 2581 O O . ARG B 1 150 ? 7.316 -10.039 1.659 1 94.25 150 ARG B O 1
ATOM 2588 N N . SER B 1 151 ? 8.219 -8.836 3.324 1 97 151 SER B N 1
ATOM 2589 C CA . SER B 1 151 ? 7 -8.117 3.693 1 97 151 SER B CA 1
ATOM 2590 C C . SER B 1 151 ? 7.27 -6.625 3.867 1 97 151 SER B C 1
ATOM 2592 O O . SER B 1 151 ? 8.422 -6.199 3.914 1 97 151 SER B O 1
ATOM 2594 N N . ALA B 1 152 ? 6.152 -5.836 3.82 1 97.31 152 ALA B N 1
ATOM 2595 C CA . ALA B 1 152 ? 6.246 -4.395 4.047 1 97.31 152 ALA B CA 1
ATOM 2596 C C . ALA B 1 152 ? 7.121 -3.729 2.99 1 97.31 152 ALA B C 1
ATOM 2598 O O . ALA B 1 152 ? 7.871 -2.797 3.291 1 97.31 152 ALA B O 1
ATOM 2599 N N . HIS B 1 153 ? 7.102 -4.254 1.792 1 95.56 153 HIS B N 1
ATOM 2600 C CA . HIS B 1 153 ? 7.738 -3.672 0.617 1 95.56 153 HIS B CA 1
ATOM 2601 C C . HIS B 1 153 ? 6.754 -2.814 -0.174 1 95.56 153 HIS B C 1
ATOM 2603 O O . HIS B 1 153 ? 5.566 -2.762 0.153 1 95.56 153 HIS B O 1
ATOM 2609 N N . GLY B 1 154 ? 7.289 -2.088 -1.124 1 94.12 154 GLY B N 1
ATOM 2610 C CA . GLY B 1 154 ? 6.469 -1.328 -2.053 1 94.12 154 GLY B CA 1
ATOM 2611 C C . GLY B 1 154 ? 6.367 -1.971 -3.424 1 94.12 154 GLY B C 1
ATOM 2612 O O . GLY B 1 154 ? 7.277 -2.686 -3.848 1 94.12 154 GLY B O 1
ATOM 2613 N N . ALA B 1 155 ? 5.285 -1.715 -4.078 1 95.81 155 ALA B N 1
ATOM 2614 C CA . ALA B 1 155 ? 5.066 -2.217 -5.434 1 95.81 155 ALA B CA 1
ATOM 2615 C C . ALA B 1 155 ? 4.398 -1.159 -6.309 1 95.81 155 ALA B C 1
ATOM 2617 O O . ALA B 1 155 ? 3.6 -0.355 -5.82 1 95.81 155 ALA B O 1
ATOM 2618 N N . ALA B 1 156 ? 4.715 -1.154 -7.543 1 95.06 156 ALA B N 1
ATOM 2619 C CA . ALA B 1 156 ? 4.105 -0.28 -8.539 1 95.06 156 ALA B CA 1
ATOM 2620 C C . ALA B 1 156 ? 4.133 -0.924 -9.922 1 95.06 156 ALA B C 1
ATOM 2622 O O . ALA B 1 156 ? 4.953 -1.805 -10.188 1 95.06 156 ALA B O 1
ATOM 2623 N N . VAL B 1 157 ? 3.234 -0.501 -10.766 1 93.69 157 VAL B N 1
ATOM 2624 C CA . VAL B 1 157 ? 3.191 -1 -12.133 1 93.69 157 VAL B CA 1
ATOM 2625 C C . VAL B 1 157 ? 3.477 0.14 -13.109 1 93.69 157 VAL B C 1
ATOM 2627 O O . VAL B 1 157 ? 2.912 1.229 -12.984 1 93.69 157 VAL B O 1
ATOM 2630 N N . TYR B 1 158 ? 4.344 -0.168 -13.961 1 89.12 158 TYR B N 1
ATOM 2631 C CA . TYR B 1 158 ? 4.629 0.761 -15.055 1 89.12 158 TYR B CA 1
ATOM 2632 C C . TYR B 1 158 ? 4.977 0.011 -16.328 1 89.12 158 TYR B C 1
ATOM 2634 O O . TYR B 1 158 ? 5.805 -0.903 -16.312 1 89.12 158 TYR B O 1
ATOM 2642 N N . ASP B 1 159 ? 4.27 0.374 -17.422 1 89.12 159 ASP B N 1
ATOM 2643 C CA . ASP B 1 159 ? 4.539 -0.144 -18.75 1 89.12 159 ASP B CA 1
ATOM 2644 C C . ASP B 1 159 ? 4.492 -1.67 -18.766 1 89.12 159 ASP B C 1
ATOM 2646 O O . ASP B 1 159 ? 5.422 -2.318 -19.266 1 89.12 159 ASP B O 1
ATOM 2650 N N . GLY B 1 160 ? 3.48 -2.223 -18.141 1 90.62 160 GLY B N 1
ATOM 2651 C CA . GLY B 1 160 ? 3.221 -3.654 -18.172 1 90.62 160 GLY B CA 1
ATOM 2652 C C . GLY B 1 160 ? 4.172 -4.453 -17.312 1 90.62 160 GLY B C 1
ATOM 2653 O O . GLY B 1 160 ? 4.258 -5.676 -17.438 1 90.62 160 GLY B O 1
ATOM 2654 N N . LYS B 1 161 ? 4.914 -3.713 -16.438 1 91 161 LYS B N 1
ATOM 2655 C CA . LYS B 1 161 ? 5.852 -4.379 -15.531 1 91 161 LYS B CA 1
ATOM 2656 C C . LYS B 1 161 ? 5.504 -4.098 -14.07 1 91 161 LYS B C 1
ATOM 2658 O O . LYS B 1 161 ? 5.164 -2.965 -13.711 1 91 161 LYS B O 1
ATOM 2663 N N . LEU B 1 162 ? 5.57 -5.176 -13.305 1 93.81 162 LEU B N 1
ATOM 2664 C CA . LEU B 1 162 ? 5.453 -5.055 -11.852 1 93.81 162 LEU B CA 1
ATOM 2665 C C . LEU B 1 162 ? 6.82 -4.859 -11.211 1 93.81 162 LEU B C 1
ATOM 2667 O O . LEU B 1 162 ? 7.742 -5.641 -11.445 1 93.81 162 LEU B O 1
ATOM 2671 N N . TRP B 1 163 ? 6.902 -3.773 -10.461 1 90.69 163 TRP B N 1
ATOM 2672 C CA . TRP B 1 163 ? 8.133 -3.443 -9.758 1 90.69 163 TRP B CA 1
ATOM 2673 C C . TRP B 1 163 ? 7.953 -3.57 -8.25 1 90.69 163 TRP B C 1
ATOM 2675 O O . TRP B 1 163 ? 6.992 -3.043 -7.684 1 90.69 163 TRP B O 1
ATOM 2685 N N . ILE B 1 164 ? 8.844 -4.324 -7.586 1 92.31 164 ILE B N 1
ATOM 2686 C CA . ILE B 1 164 ? 8.836 -4.41 -6.129 1 92.31 164 ILE B CA 1
ATOM 2687 C C . ILE B 1 164 ? 10.133 -3.83 -5.57 1 92.31 164 ILE B C 1
ATOM 2689 O O . ILE B 1 164 ? 11.195 -3.961 -6.188 1 92.31 164 ILE B O 1
ATOM 2693 N N . PHE B 1 165 ? 10.039 -3.217 -4.402 1 89.44 165 PHE B N 1
ATOM 2694 C CA . PHE B 1 165 ? 11.203 -2.541 -3.838 1 89.44 165 PHE B CA 1
ATOM 2695 C C . PHE B 1 165 ? 11.234 -2.689 -2.322 1 89.44 165 PHE B C 1
ATOM 2697 O O . PHE B 1 165 ? 10.211 -2.5 -1.656 1 89.44 165 PHE B O 1
ATOM 2704 N N . ALA B 1 166 ? 12.375 -3.057 -1.778 1 90.44 166 ALA B N 1
ATOM 2705 C CA . ALA B 1 166 ? 12.742 -3.049 -0.364 1 90.44 166 ALA B CA 1
ATOM 2706 C C . ALA B 1 166 ? 11.805 -3.939 0.449 1 90.44 166 ALA B C 1
ATOM 2708 O O . ALA B 1 166 ? 11.461 -5.043 0.018 1 90.44 166 ALA B O 1
ATOM 2709 N N . GLY B 1 167 ? 11.547 -3.539 1.675 1 91.94 167 GLY B N 1
ATOM 2710 C CA . GLY B 1 167 ? 10.805 -4.387 2.594 1 91.94 167 GLY B CA 1
ATOM 2711 C C . GLY B 1 167 ? 11.688 -5.082 3.611 1 91.94 167 GLY B C 1
ATOM 2712 O O . GLY B 1 167 ? 12.828 -4.664 3.834 1 91.94 167 GLY B O 1
ATOM 2713 N N . TYR B 1 168 ? 11.008 -5.965 4.227 1 90.81 168 TYR B N 1
ATOM 2714 C CA . TYR B 1 168 ? 11.68 -6.672 5.312 1 90.81 168 TYR B CA 1
ATOM 2715 C C . TYR B 1 168 ? 11.656 -8.18 5.074 1 90.81 168 TYR B C 1
ATOM 2717 O O . TYR B 1 168 ? 10.609 -8.75 4.766 1 90.81 168 TYR B O 1
ATOM 2725 N N . ASP B 1 169 ? 12.867 -8.828 5.215 1 86.12 169 ASP B N 1
ATOM 2726 C CA . ASP B 1 169 ? 12.938 -10.258 4.941 1 86.12 169 ASP B CA 1
ATOM 2727 C C . ASP B 1 169 ? 13 -11.062 6.238 1 86.12 169 ASP B C 1
ATOM 2729 O O . ASP B 1 169 ? 13.242 -12.273 6.215 1 86.12 169 ASP B O 1
ATOM 2733 N N . GLY B 1 170 ? 12.75 -10.484 7.348 1 81 170 GLY B N 1
ATOM 2734 C CA . GLY B 1 170 ? 12.875 -11.141 8.641 1 81 170 GLY B CA 1
ATOM 2735 C C . GLY B 1 170 ? 14.18 -10.82 9.336 1 81 170 GLY B C 1
ATOM 2736 O O . GLY B 1 170 ? 14.297 -10.984 10.555 1 81 170 GLY B O 1
ATOM 2737 N N . ASN B 1 171 ? 15.188 -10.406 8.57 1 76.88 171 ASN B N 1
ATOM 2738 C CA . ASN B 1 171 ? 16.5 -10.078 9.109 1 76.88 171 ASN B CA 1
ATOM 2739 C C . ASN B 1 171 ? 16.953 -8.68 8.695 1 76.88 171 ASN B C 1
ATOM 2741 O O . ASN B 1 171 ? 17.422 -7.898 9.531 1 76.88 171 ASN B O 1
ATOM 2745 N N . ALA B 1 172 ? 16.75 -8.406 7.484 1 75.31 172 ALA B N 1
ATOM 2746 C CA . ALA B 1 172 ? 17.234 -7.137 6.957 1 75.31 172 ALA B CA 1
ATOM 2747 C C . ALA B 1 172 ? 16.172 -6.461 6.09 1 75.31 172 ALA B C 1
ATOM 2749 O O . ALA B 1 172 ? 15.258 -7.121 5.605 1 75.31 172 ALA B O 1
ATOM 2750 N N . ARG B 1 173 ? 16.422 -5.129 5.965 1 81.88 173 ARG B N 1
ATOM 2751 C CA . ARG B 1 173 ? 15.586 -4.316 5.086 1 81.88 173 ARG B CA 1
ATOM 2752 C C . ARG B 1 173 ? 16.281 -4.082 3.744 1 81.88 173 ARG B C 1
ATOM 2754 O O . ARG B 1 173 ? 17.5 -3.957 3.682 1 81.88 173 ARG B O 1
#

InterPro domains:
  IPR006652 Kelch repeat type 1 [SM00612] (53-103)
  IPR006652 Kelch repeat type 1 [SM00612] (104-160)
  IPR015915 Kelch-type beta-propeller [G3DSA:2.120.10.80] (7-173)
  IPR015915 Kelch-type beta-propeller [SSF117281] (27-171)
  IPR051568 LZTR1/Attractin [PTHR46376] (6-173)

Secondary structure (DSSP, 8-state):
----------S-EEEE----TT---B-EEEPPP--TTS----BS-EEEEETTEEEEEEEE-SSS-EEEEEEEEETTTTEEEEPP-BS-PPPSEES-EEEEETTEEEEE--EEEETTTTEEEEEB--EEEEETTTTEEEE--B-SPPPPPBBS-EEEEETTEEEEE--B-SS--/----------S-EEEE----TT---B-EEEPPP--TTS----BS-EEEEETTEEEEEEEE-SSS-EEEEEEEEETTTTEEEEPP-BS-PPPSEES-EEEEETTEEEEE--EEEETTTTEEEEEB--EEEEETTTTEEEE--B-SPPPPPBBS-EEEEETTEEEEE--B-SS--

Organism: Patiria miniata (NCBI:txid46514)